Protein AF-A0A4Y8PTV4-F1 (afdb_monomer_lite)

pLDDT: mean 84.4, std 15.8, range [40.34, 98.81]

Organism: NCBI:txid1967502

Structure (mmCIF, N/CA/C/O backbone):
data_AF-A0A4Y8PTV4-F1
#
_entry.id   AF-A0A4Y8PTV4-F1
#
loop_
_atom_site.group_PDB
_atom_site.id
_atom_site.type_symbol
_atom_site.label_atom_id
_atom_site.label_alt_id
_atom_site.label_comp_id
_atom_site.label_asym_id
_atom_site.label_entity_id
_atom_site.label_seq_id
_atom_site.pdbx_PDB_ins_code
_atom_site.Cartn_x
_atom_site.Cartn_y
_atom_site.Cartn_z
_atom_site.occupancy
_atom_site.B_iso_or_equiv
_atom_site.auth_seq_id
_atom_site.auth_comp_id
_atom_site.auth_asym_id
_atom_site.auth_atom_id
_atom_site.pdbx_PDB_model_num
ATOM 1 N N . MET A 1 1 ? 53.027 -24.733 -93.801 1.00 40.34 1 MET A N 1
ATOM 2 C CA . MET A 1 1 ? 51.677 -24.441 -93.278 1.00 40.34 1 MET A CA 1
ATOM 3 C C . MET A 1 1 ? 51.090 -25.765 -92.818 1.00 40.34 1 MET A C 1
ATOM 5 O O . MET A 1 1 ? 50.707 -26.549 -93.671 1.00 40.34 1 MET A O 1
ATOM 9 N N . ALA A 1 2 ? 51.158 -26.084 -91.523 1.00 41.38 2 ALA A N 1
ATOM 10 C CA . ALA A 1 2 ? 50.552 -27.300 -90.976 1.00 41.38 2 ALA A CA 1
ATOM 11 C C . ALA A 1 2 ? 49.255 -26.897 -90.267 1.00 41.38 2 ALA A C 1
ATOM 13 O O . ALA A 1 2 ? 49.300 -26.206 -89.251 1.00 41.38 2 ALA A O 1
ATOM 14 N N . GLU A 1 3 ? 48.115 -27.260 -90.852 1.00 49.84 3 GLU A N 1
ATOM 15 C CA . GLU A 1 3 ? 46.796 -27.064 -90.253 1.00 49.84 3 GLU A CA 1
ATOM 16 C C . GLU A 1 3 ? 46.588 -28.097 -89.139 1.00 49.84 3 GLU A C 1
ATOM 18 O O . GLU A 1 3 ? 46.680 -29.305 -89.359 1.00 49.84 3 GLU A O 1
ATOM 23 N N . PHE A 1 4 ? 46.339 -27.617 -87.922 1.00 47.56 4 PHE A N 1
ATOM 24 C CA . PHE A 1 4 ? 46.073 -28.450 -86.751 1.00 47.56 4 PHE A CA 1
ATOM 25 C C . PHE A 1 4 ? 44.611 -28.933 -86.803 1.00 47.56 4 PHE A C 1
ATOM 27 O O . PHE A 1 4 ? 43.701 -28.260 -86.322 1.00 47.56 4 PHE A O 1
ATOM 34 N N . PHE A 1 5 ? 44.364 -30.090 -87.423 1.00 52.59 5 PHE A N 1
ATOM 35 C CA . PHE A 1 5 ? 43.056 -30.749 -87.383 1.00 52.59 5 PHE A CA 1
ATOM 36 C C . PHE A 1 5 ? 42.895 -31.506 -86.058 1.00 52.59 5 PHE A C 1
ATOM 38 O O . PHE A 1 5 ? 43.425 -32.602 -85.890 1.00 52.59 5 PHE A O 1
ATOM 45 N N . VAL A 1 6 ? 42.141 -30.935 -85.116 1.00 58.09 6 VAL A N 1
ATOM 46 C CA . VAL A 1 6 ? 41.670 -31.676 -83.935 1.00 58.09 6 VAL A CA 1
ATOM 47 C C . VAL A 1 6 ? 40.603 -32.668 -84.404 1.00 58.09 6 VAL A C 1
ATOM 49 O O . VAL A 1 6 ? 39.570 -32.274 -84.950 1.00 58.09 6 VAL A O 1
ATOM 52 N N . GLY A 1 7 ? 40.860 -33.966 -84.238 1.00 54.19 7 GLY A N 1
ATOM 53 C CA . GLY A 1 7 ? 39.963 -35.025 -84.700 1.00 54.19 7 GLY A CA 1
ATOM 54 C C . GLY A 1 7 ? 38.586 -34.946 -84.032 1.00 54.19 7 GLY A C 1
ATOM 55 O O . GLY A 1 7 ? 38.466 -34.665 -82.841 1.00 54.19 7 GLY A O 1
ATOM 56 N N . ALA A 1 8 ? 37.519 -35.243 -84.780 1.00 62.59 8 ALA A N 1
ATOM 57 C CA . ALA A 1 8 ? 36.131 -35.138 -84.305 1.00 62.59 8 ALA A CA 1
ATOM 58 C C . ALA A 1 8 ? 35.832 -35.934 -83.012 1.00 62.59 8 ALA A C 1
ATOM 60 O O . ALA A 1 8 ? 34.895 -35.604 -82.283 1.00 62.59 8 ALA A O 1
ATOM 61 N N . ALA A 1 9 ? 36.618 -36.974 -82.712 1.00 62.97 9 ALA A N 1
ATOM 62 C CA . ALA A 1 9 ? 36.532 -37.734 -81.464 1.00 62.97 9 ALA A CA 1
ATOM 63 C C . ALA A 1 9 ? 37.027 -36.935 -80.241 1.00 62.97 9 ALA A C 1
ATOM 65 O O . ALA A 1 9 ? 36.429 -37.017 -79.170 1.00 62.97 9 ALA A O 1
ATOM 66 N N . GLU A 1 10 ? 38.064 -36.119 -80.415 1.00 63.56 10 GLU A N 1
ATOM 67 C CA . GLU A 1 10 ? 38.666 -35.296 -79.363 1.00 63.56 10 GLU A CA 1
ATOM 68 C C . GLU A 1 10 ? 37.793 -34.070 -79.052 1.00 63.56 10 GLU A C 1
ATOM 70 O O . GLU A 1 10 ? 37.552 -33.747 -77.893 1.00 63.56 10 GLU A O 1
ATOM 75 N N . VAL A 1 11 ? 37.162 -33.474 -80.071 1.00 67.50 11 VAL A N 1
ATOM 76 C CA . VAL A 1 11 ? 36.147 -32.420 -79.871 1.00 67.50 11 VAL A CA 1
ATOM 77 C C . VAL A 1 11 ? 34.923 -32.950 -79.106 1.00 67.50 11 VAL A C 1
ATOM 79 O O . VAL A 1 11 ? 34.392 -32.268 -78.227 1.00 67.50 11 VAL A O 1
ATOM 82 N N . LYS A 1 12 ? 34.480 -34.185 -79.389 1.00 72.69 12 LYS A N 1
ATOM 83 C CA . LYS A 1 12 ? 33.367 -34.825 -78.665 1.00 72.69 12 LYS A CA 1
ATOM 84 C C . LYS A 1 12 ? 33.711 -35.125 -77.205 1.00 72.69 12 LYS A C 1
ATOM 86 O O . LYS A 1 12 ? 32.849 -34.927 -76.348 1.00 72.69 12 LYS A O 1
ATOM 91 N N . SER A 1 13 ? 34.935 -35.568 -76.907 1.00 69.19 13 SER A N 1
ATOM 92 C CA . SER A 1 13 ? 35.350 -35.830 -75.521 1.00 69.19 13 SER A CA 1
ATOM 93 C C . SER A 1 13 ? 35.441 -34.533 -74.706 1.00 69.19 13 SER A C 1
ATOM 95 O O . SER A 1 13 ? 34.943 -34.483 -73.581 1.00 69.19 13 SER A O 1
ATOM 97 N N . LEU A 1 14 ? 35.952 -33.451 -75.305 1.00 69.88 14 LEU A N 1
ATOM 98 C CA . LEU A 1 14 ? 35.989 -32.114 -74.703 1.00 69.88 14 LEU A CA 1
ATOM 99 C C . LEU A 1 14 ? 34.587 -31.546 -74.436 1.00 69.88 14 LEU A C 1
ATOM 101 O O . LEU A 1 14 ? 34.336 -30.997 -73.362 1.00 69.88 14 LEU A O 1
ATOM 105 N N . LEU A 1 15 ? 33.647 -31.711 -75.372 1.00 73.62 15 LEU A N 1
ATOM 106 C CA . LEU A 1 15 ? 32.248 -31.310 -75.179 1.00 73.62 15 LEU A CA 1
ATOM 107 C C . LEU A 1 15 ? 31.566 -32.107 -74.058 1.00 73.62 15 LEU A C 1
ATOM 109 O O . LEU A 1 15 ? 30.838 -31.524 -73.252 1.00 73.62 15 LEU A O 1
ATOM 113 N N . ALA A 1 16 ? 31.826 -33.413 -73.971 1.00 77.88 16 ALA A N 1
ATOM 114 C CA . ALA A 1 16 ? 31.298 -34.258 -72.903 1.00 77.88 16 ALA A CA 1
ATOM 115 C C . ALA A 1 16 ? 31.859 -33.857 -71.528 1.00 77.88 16 ALA A C 1
ATOM 117 O O . ALA A 1 16 ? 31.092 -33.697 -70.577 1.00 77.88 16 ALA A O 1
ATOM 118 N N . ALA A 1 17 ? 33.168 -33.604 -71.433 1.00 72.75 17 ALA A N 1
ATOM 119 C CA . ALA A 1 17 ? 33.810 -33.138 -70.205 1.00 72.75 17 ALA A CA 1
ATOM 120 C C . ALA A 1 17 ? 33.278 -31.764 -69.760 1.00 72.75 17 ALA A C 1
ATOM 122 O O . ALA A 1 17 ? 32.983 -31.560 -68.582 1.00 72.75 17 ALA A O 1
ATOM 123 N N . ARG A 1 18 ? 33.070 -30.835 -70.705 1.00 73.00 18 ARG A N 1
ATOM 124 C CA . ARG A 1 18 ? 32.476 -29.520 -70.421 1.00 73.00 18 ARG A CA 1
ATOM 125 C C . ARG A 1 18 ? 31.034 -29.636 -69.923 1.00 73.00 18 ARG A C 1
ATOM 127 O O . ARG A 1 18 ? 30.663 -28.929 -68.988 1.00 73.00 18 ARG A O 1
ATOM 134 N N . LYS A 1 19 ? 30.232 -30.531 -70.509 1.00 78.44 19 LYS A N 1
ATOM 135 C CA . LYS A 1 19 ? 28.855 -30.784 -70.062 1.00 78.44 19 LYS A CA 1
ATOM 136 C C . LYS A 1 19 ? 28.823 -31.363 -68.644 1.00 78.44 19 LYS A C 1
ATOM 138 O O . LYS A 1 19 ? 28.087 -30.848 -67.807 1.00 78.44 19 LYS A O 1
ATOM 143 N N . ALA A 1 20 ? 29.679 -32.341 -68.349 1.00 75.62 20 ALA A N 1
ATOM 144 C CA . ALA A 1 20 ? 29.790 -32.933 -67.015 1.00 75.62 20 ALA A CA 1
ATOM 145 C C . ALA A 1 20 ? 30.236 -31.909 -65.953 1.00 75.62 20 ALA A C 1
ATOM 147 O O . ALA A 1 20 ? 29.685 -31.872 -64.854 1.00 75.62 20 ALA A O 1
ATOM 148 N N . ALA A 1 21 ? 31.183 -31.025 -66.285 1.00 66.44 21 ALA A N 1
ATOM 149 C CA . ALA A 1 21 ? 31.604 -29.947 -65.390 1.00 66.44 21 ALA A CA 1
ATOM 150 C C . ALA A 1 21 ? 30.471 -28.939 -65.116 1.00 66.44 21 ALA A C 1
ATOM 152 O O . ALA A 1 21 ? 30.311 -28.482 -63.984 1.00 66.44 21 ALA A O 1
ATOM 153 N N . MET A 1 22 ? 29.654 -28.625 -66.128 1.00 72.56 22 MET A N 1
ATOM 154 C CA . MET A 1 22 ? 28.505 -27.724 -65.989 1.00 72.56 22 MET A CA 1
ATOM 155 C C . MET A 1 22 ? 27.392 -28.340 -65.129 1.00 72.56 22 MET A C 1
ATOM 157 O O . MET A 1 22 ? 26.831 -27.662 -64.270 1.00 72.56 22 MET A O 1
ATOM 161 N N . GLU A 1 23 ? 27.112 -29.634 -65.303 1.00 76.88 23 GLU A N 1
ATOM 162 C CA . GLU A 1 23 ? 26.166 -30.379 -64.462 1.00 76.88 23 GLU A CA 1
ATOM 163 C C . GLU A 1 23 ? 26.656 -30.473 -63.008 1.00 76.88 23 GLU A C 1
ATOM 165 O O . GLU A 1 23 ? 25.882 -30.230 -62.081 1.00 76.88 23 GLU A O 1
ATOM 170 N N . ALA A 1 24 ? 27.951 -30.725 -62.787 1.00 67.62 24 ALA A N 1
ATOM 171 C CA . ALA A 1 24 ? 28.543 -30.740 -61.450 1.00 67.62 24 ALA A CA 1
ATOM 172 C C . ALA A 1 24 ? 28.495 -29.361 -60.766 1.00 67.62 24 ALA A C 1
ATOM 174 O O . ALA A 1 24 ? 28.231 -29.281 -59.564 1.00 67.62 24 ALA A O 1
ATOM 175 N N . ALA A 1 25 ? 28.709 -28.276 -61.517 1.00 63.41 25 ALA A N 1
ATOM 176 C CA . ALA A 1 25 ? 28.578 -26.911 -61.009 1.00 63.41 25 ALA A CA 1
ATOM 177 C C . ALA A 1 25 ? 27.128 -26.594 -60.610 1.00 63.41 25 ALA A C 1
ATOM 179 O O . ALA A 1 25 ? 26.894 -26.122 -59.499 1.00 63.41 25 ALA A O 1
ATOM 180 N N . MET A 1 26 ? 26.147 -26.941 -61.453 1.00 69.75 26 MET A N 1
ATOM 181 C CA . MET A 1 26 ? 24.726 -26.771 -61.124 1.00 69.75 26 MET A CA 1
ATOM 182 C C . MET A 1 26 ? 24.304 -27.598 -59.905 1.00 69.75 26 MET A C 1
ATOM 184 O O . MET A 1 26 ? 23.548 -27.111 -59.063 1.00 69.75 26 MET A O 1
ATOM 188 N N . LEU A 1 27 ? 24.812 -28.828 -59.767 1.00 67.62 27 LEU A N 1
ATOM 189 C CA . LEU A 1 27 ? 24.521 -29.673 -58.610 1.00 67.62 27 LEU A CA 1
ATOM 190 C C . LEU A 1 27 ? 25.083 -29.063 -57.317 1.00 67.62 27 LEU A C 1
ATOM 192 O O . LEU A 1 27 ? 24.378 -29.021 -56.311 1.00 67.62 27 LEU A O 1
ATOM 196 N N . ARG A 1 28 ? 26.317 -28.535 -57.353 1.00 56.88 28 ARG A N 1
ATOM 197 C CA . ARG A 1 28 ? 26.937 -27.835 -56.214 1.00 56.88 28 ARG A CA 1
ATOM 198 C C . ARG A 1 28 ? 26.158 -26.578 -55.827 1.00 56.88 28 ARG A C 1
ATOM 200 O O . ARG A 1 28 ? 25.876 -26.402 -54.645 1.00 56.88 28 ARG A O 1
ATOM 207 N N . SER A 1 29 ? 25.740 -25.763 -56.796 1.00 67.31 29 SER A N 1
ATOM 208 C CA . SER A 1 29 ? 24.894 -24.590 -56.539 1.00 67.31 29 SER A CA 1
ATOM 209 C C . SER A 1 29 ? 23.549 -24.972 -55.915 1.00 67.31 29 SER A C 1
ATOM 211 O O . SER A 1 29 ? 23.109 -24.327 -54.967 1.00 67.31 29 SER A O 1
ATOM 213 N N . ARG A 1 30 ? 22.918 -26.060 -56.380 1.00 67.44 30 ARG A N 1
ATOM 214 C CA . ARG A 1 30 ? 21.647 -26.543 -55.821 1.00 67.44 30 ARG A CA 1
ATOM 215 C C . ARG A 1 30 ? 21.793 -27.057 -54.388 1.00 67.44 30 ARG A C 1
ATOM 217 O O . ARG A 1 30 ? 20.904 -26.831 -53.575 1.00 67.44 30 ARG A O 1
ATOM 224 N N . VAL A 1 31 ? 22.896 -27.736 -54.070 1.00 61.75 31 VAL A N 1
ATOM 225 C CA . VAL A 1 31 ? 23.175 -28.218 -52.707 1.00 61.75 31 VAL A CA 1
ATOM 226 C C . VAL A 1 31 ? 23.383 -27.048 -51.743 1.00 61.75 31 VAL A C 1
ATOM 228 O O . VAL A 1 31 ? 22.800 -27.062 -50.665 1.00 61.75 31 VAL A O 1
ATOM 231 N N . ILE A 1 32 ? 24.142 -26.021 -52.140 1.00 59.31 32 ILE A N 1
ATOM 232 C CA . ILE A 1 32 ? 24.381 -24.830 -51.307 1.00 59.31 32 ILE A CA 1
ATOM 233 C C . ILE A 1 32 ? 23.074 -24.070 -51.046 1.00 59.31 32 ILE A C 1
ATOM 235 O O . ILE A 1 32 ? 22.748 -23.818 -49.889 1.00 59.31 32 ILE A O 1
ATOM 239 N N . ALA A 1 33 ? 22.269 -23.815 -52.083 1.00 57.25 33 ALA A N 1
ATOM 240 C CA . ALA A 1 33 ? 20.974 -23.147 -51.925 1.00 57.25 33 ALA A CA 1
ATOM 241 C C . ALA A 1 33 ? 20.029 -23.913 -50.978 1.00 57.25 33 ALA A C 1
ATOM 243 O O . ALA A 1 33 ? 19.319 -23.314 -50.174 1.00 57.25 33 ALA A O 1
ATOM 244 N N . ASN A 1 34 ? 20.043 -25.249 -51.027 1.00 63.75 34 ASN A N 1
ATOM 245 C CA . ASN A 1 34 ? 19.211 -26.077 -50.152 1.00 63.75 34 ASN A CA 1
ATOM 246 C C . ASN A 1 34 ? 19.699 -26.068 -48.688 1.00 63.75 34 ASN A C 1
ATOM 248 O O . ASN A 1 34 ? 18.898 -26.192 -47.764 1.00 63.75 34 ASN A O 1
ATOM 252 N N . ILE A 1 35 ? 21.007 -25.907 -48.459 1.00 54.84 35 ILE A N 1
ATOM 253 C CA . ILE A 1 35 ? 21.582 -25.743 -47.114 1.00 54.84 35 ILE A CA 1
ATOM 254 C C . ILE A 1 35 ? 21.184 -24.383 -46.525 1.00 54.84 35 ILE A C 1
ATOM 256 O O . ILE A 1 35 ? 20.757 -24.332 -45.373 1.00 54.84 35 ILE A O 1
ATOM 260 N N . GLU A 1 36 ? 21.258 -23.305 -47.309 1.00 58.12 36 GLU A N 1
ATOM 261 C CA . GLU A 1 36 ? 20.882 -21.951 -46.872 1.00 58.12 36 GLU A CA 1
ATOM 262 C C . GLU A 1 36 ? 19.388 -21.836 -46.540 1.00 58.12 36 GLU A C 1
ATOM 264 O O . GLU A 1 36 ? 19.029 -21.280 -45.500 1.00 58.12 36 GLU A O 1
ATOM 269 N N . GLN A 1 37 ? 18.517 -22.423 -47.371 1.00 56.38 37 GLN A N 1
ATOM 270 C CA . GLN A 1 37 ? 17.072 -22.494 -47.114 1.00 56.38 37 GLN A CA 1
ATOM 271 C C . GLN A 1 37 ? 16.761 -23.299 -45.842 1.00 56.38 37 GLN A C 1
ATOM 273 O O . GLN A 1 37 ? 15.973 -22.876 -45.001 1.00 56.38 37 GLN A O 1
ATOM 278 N N . ASN A 1 38 ? 17.428 -24.440 -45.640 1.00 56.94 38 ASN A N 1
ATOM 279 C CA . ASN A 1 38 ? 17.240 -25.239 -44.426 1.00 56.94 38 ASN A CA 1
ATOM 280 C C . ASN A 1 38 ? 17.759 -24.544 -43.158 1.00 56.94 38 ASN A C 1
ATOM 282 O O . ASN A 1 38 ? 17.213 -24.766 -42.078 1.00 56.94 38 ASN A O 1
ATOM 286 N N . TRP A 1 39 ? 18.805 -23.722 -43.262 1.00 47.16 39 TRP A N 1
ATOM 287 C CA . TRP A 1 39 ? 19.314 -22.929 -42.143 1.00 47.16 39 TRP A CA 1
ATOM 288 C C . TRP A 1 39 ? 18.337 -21.809 -41.752 1.00 47.16 39 TRP A C 1
ATOM 290 O O . TRP A 1 39 ? 17.975 -21.709 -40.580 1.00 47.16 39 TRP A O 1
ATOM 300 N N . THR A 1 40 ? 17.802 -21.068 -42.728 1.00 59.25 40 THR A N 1
ATOM 301 C CA . THR A 1 40 ? 16.793 -20.013 -42.490 1.00 59.25 40 THR A CA 1
ATOM 302 C C . THR A 1 40 ? 15.485 -20.561 -41.912 1.00 59.25 40 THR A C 1
ATOM 304 O O . THR A 1 40 ? 14.929 -19.970 -40.987 1.00 59.25 40 THR A O 1
ATOM 307 N N . ILE A 1 41 ? 15.016 -21.727 -42.372 1.00 61.50 41 ILE A N 1
ATOM 308 C CA . ILE A 1 41 ? 13.819 -22.385 -41.812 1.00 61.50 41 ILE A CA 1
ATOM 309 C C . ILE A 1 41 ? 14.024 -22.772 -40.337 1.00 61.50 41 ILE A C 1
ATOM 311 O O . ILE A 1 41 ? 13.105 -22.633 -39.525 1.00 61.50 41 ILE A O 1
ATOM 315 N N . ARG A 1 42 ? 15.225 -23.237 -39.961 1.00 62.72 42 ARG A N 1
ATOM 316 C CA . ARG A 1 42 ? 15.546 -23.593 -38.567 1.00 62.72 42 ARG A CA 1
ATOM 317 C C . ARG A 1 42 ? 15.571 -22.374 -37.649 1.00 62.72 42 ARG A C 1
ATOM 319 O O . ARG A 1 42 ? 15.094 -22.469 -36.523 1.00 62.72 42 ARG A O 1
ATOM 326 N N . GLU A 1 43 ? 16.099 -21.245 -38.114 1.00 65.94 43 GLU A N 1
ATOM 327 C CA . GLU A 1 43 ? 16.093 -19.999 -37.339 1.00 65.94 43 GLU A CA 1
ATOM 328 C C . GLU A 1 43 ? 14.680 -19.433 -37.171 1.00 65.94 43 GLU A C 1
ATOM 330 O O . GLU A 1 43 ? 14.308 -19.081 -36.053 1.00 65.94 43 GLU A O 1
ATOM 335 N N . ALA A 1 44 ? 13.867 -19.437 -38.233 1.00 62.00 44 ALA A N 1
ATOM 336 C CA . ALA A 1 44 ? 12.466 -19.019 -38.167 1.00 62.00 44 ALA A CA 1
ATOM 337 C C . ALA A 1 44 ? 11.654 -19.883 -37.187 1.00 62.00 44 ALA A C 1
ATOM 339 O O . ALA A 1 44 ? 10.965 -19.349 -36.324 1.00 62.00 44 ALA A O 1
ATOM 340 N N . SER A 1 45 ? 11.829 -21.210 -37.230 1.00 66.06 45 SER A N 1
ATOM 341 C CA . SER A 1 45 ? 11.156 -22.133 -36.300 1.00 66.06 45 SER A CA 1
ATOM 342 C C . SER A 1 45 ? 11.520 -21.853 -34.835 1.00 66.06 45 SER A C 1
ATOM 344 O O . SER A 1 45 ? 10.678 -21.963 -33.948 1.00 66.06 45 SER A O 1
ATOM 346 N N . ARG A 1 46 ? 12.773 -21.458 -34.572 1.00 70.75 46 ARG A N 1
ATOM 347 C CA . ARG A 1 46 ? 13.248 -21.117 -33.222 1.00 70.75 46 ARG A CA 1
ATOM 348 C C . ARG A 1 46 ? 12.666 -19.792 -32.718 1.00 70.75 46 ARG A C 1
ATOM 350 O O . ARG A 1 46 ? 12.460 -19.633 -31.518 1.00 70.75 46 ARG A O 1
ATOM 357 N N . ILE A 1 47 ? 12.407 -18.849 -33.626 1.00 65.25 47 ILE A N 1
ATOM 358 C CA . ILE A 1 47 ? 11.720 -17.587 -33.321 1.00 65.25 47 ILE A CA 1
ATOM 359 C C . ILE A 1 47 ? 10.236 -17.850 -33.038 1.00 65.25 47 ILE A C 1
ATOM 361 O O . ILE A 1 47 ? 9.717 -17.334 -32.052 1.00 65.25 47 ILE A O 1
ATOM 365 N N . ASP A 1 48 ? 9.575 -18.693 -33.833 1.00 72.62 48 ASP A N 1
ATOM 366 C CA . ASP A 1 48 ? 8.171 -19.060 -33.612 1.00 72.62 48 ASP A CA 1
ATOM 367 C C . ASP A 1 48 ? 7.966 -19.751 -32.256 1.00 72.62 48 ASP A C 1
ATOM 369 O O . ASP A 1 48 ? 7.027 -19.425 -31.528 1.00 72.62 48 ASP A O 1
ATOM 373 N N . GLU A 1 49 ? 8.874 -20.653 -31.869 1.00 75.94 49 GLU A N 1
ATOM 374 C CA . GLU A 1 49 ? 8.862 -21.297 -30.550 1.00 75.94 49 GLU A CA 1
ATOM 375 C C . GLU A 1 49 ? 9.025 -20.278 -29.408 1.00 75.94 49 GLU A C 1
ATOM 377 O O . GLU A 1 49 ? 8.305 -20.334 -28.408 1.00 75.94 49 GLU A O 1
ATOM 382 N N . TYR A 1 50 ? 9.932 -19.311 -29.565 1.00 72.25 50 TYR A N 1
ATOM 383 C CA . TYR A 1 50 ? 10.136 -18.243 -28.588 1.00 72.25 50 TYR A CA 1
ATOM 384 C C . TYR A 1 50 ? 8.884 -17.362 -28.433 1.00 72.25 50 TYR A C 1
ATOM 386 O O . TYR A 1 50 ? 8.420 -17.141 -27.314 1.00 72.25 50 TYR A O 1
ATOM 394 N N . LEU A 1 51 ? 8.283 -16.928 -29.545 1.00 71.69 51 LEU A N 1
ATOM 395 C CA . LEU A 1 51 ? 7.066 -16.109 -29.543 1.00 71.69 51 LEU A CA 1
ATOM 396 C C . LEU A 1 51 ? 5.852 -16.862 -28.979 1.00 71.69 51 LEU A C 1
ATOM 398 O O . LEU A 1 51 ? 5.003 -16.263 -28.315 1.00 71.69 51 LEU A O 1
ATOM 402 N N . LEU A 1 52 ? 5.758 -18.173 -29.221 1.00 77.88 52 LEU A N 1
ATOM 403 C CA . LEU A 1 52 ? 4.717 -19.019 -28.639 1.00 77.88 52 LEU A CA 1
ATOM 404 C C . LEU A 1 52 ? 4.873 -19.124 -27.115 1.00 77.88 52 LEU A C 1
ATOM 406 O O . LEU A 1 52 ? 3.884 -19.011 -26.390 1.00 77.88 52 LEU A O 1
ATOM 410 N N . ASN A 1 53 ? 6.106 -19.285 -26.629 1.00 77.12 53 ASN A N 1
ATOM 411 C CA . ASN A 1 53 ? 6.402 -19.320 -25.198 1.00 77.12 53 ASN A CA 1
ATOM 412 C C . ASN A 1 53 ? 6.130 -17.972 -24.518 1.00 77.12 53 ASN A C 1
ATOM 414 O O . ASN A 1 53 ? 5.521 -17.953 -23.449 1.00 77.12 53 ASN A O 1
ATOM 418 N N . GLU A 1 54 ? 6.506 -16.850 -25.137 1.00 79.25 54 GLU A N 1
ATOM 419 C CA . GLU A 1 54 ? 6.160 -15.518 -24.626 1.00 79.25 54 GLU A CA 1
ATOM 420 C C . GLU A 1 54 ? 4.644 -15.312 -24.572 1.00 79.25 54 GLU A C 1
ATOM 422 O O . GLU A 1 54 ? 4.125 -14.861 -23.554 1.00 79.25 54 GLU A O 1
ATOM 427 N N . ARG A 1 55 ? 3.903 -15.696 -25.620 1.00 80.31 55 ARG A N 1
ATOM 428 C CA . ARG A 1 55 ? 2.436 -15.599 -25.626 1.00 80.31 55 ARG A CA 1
ATOM 429 C C . ARG A 1 55 ? 1.814 -16.408 -24.493 1.00 80.31 55 ARG A C 1
ATOM 431 O O . ARG 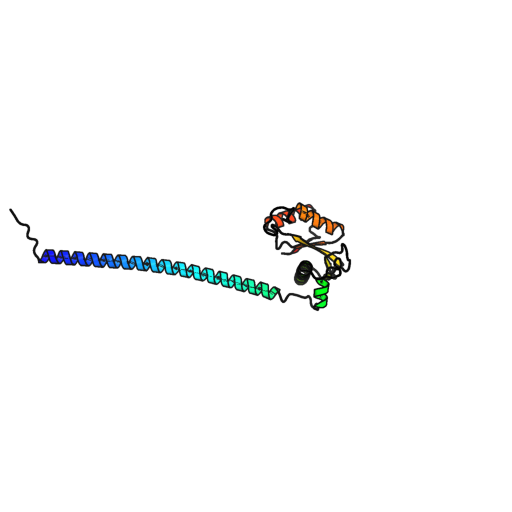A 1 55 ? 0.971 -15.878 -23.776 1.00 80.31 55 ARG A O 1
ATOM 438 N N . LYS A 1 56 ? 2.260 -17.651 -24.304 1.00 82.69 56 LYS A N 1
ATOM 439 C CA . LYS A 1 56 ? 1.774 -18.521 -23.229 1.00 82.69 56 LYS A CA 1
ATOM 440 C C . LYS A 1 56 ? 2.085 -17.943 -21.849 1.00 82.69 56 LYS A C 1
ATOM 442 O O . LYS A 1 56 ? 1.212 -17.919 -20.992 1.00 82.69 56 LYS A O 1
ATOM 447 N N . LEU A 1 57 ? 3.290 -17.406 -21.653 1.00 78.94 57 LEU A N 1
ATOM 448 C CA . LEU A 1 57 ? 3.656 -16.711 -20.419 1.00 78.94 57 LEU A CA 1
ATOM 449 C C . LEU A 1 57 ? 2.737 -15.508 -20.160 1.00 78.94 57 LEU A C 1
ATOM 451 O O . LEU A 1 57 ? 2.306 -15.294 -19.030 1.00 78.94 57 LEU A O 1
ATOM 455 N N . MET A 1 58 ? 2.416 -14.733 -21.197 1.00 72.12 58 MET A N 1
ATOM 456 C CA . MET A 1 58 ? 1.524 -13.577 -21.083 1.00 72.12 58 MET A CA 1
ATOM 457 C C . MET A 1 58 ? 0.073 -13.986 -20.800 1.00 72.12 58 MET A C 1
ATOM 459 O O . MET A 1 58 ? -0.594 -13.319 -20.011 1.00 72.12 58 MET A O 1
ATOM 463 N N . GLU A 1 59 ? -0.403 -15.085 -21.385 1.00 77.62 59 GLU A N 1
ATOM 464 C CA . GLU A 1 59 ? -1.714 -15.677 -21.092 1.00 77.62 59 GLU A CA 1
ATOM 465 C C . GLU A 1 59 ? -1.786 -16.207 -19.655 1.00 77.62 59 GLU A C 1
ATOM 467 O O . GLU A 1 59 ? -2.735 -15.887 -18.941 1.00 77.62 59 GLU A O 1
ATOM 472 N N . ASP A 1 60 ? -0.763 -16.925 -19.188 1.00 76.38 60 ASP A N 1
ATOM 473 C CA . ASP A 1 60 ? -0.678 -17.428 -17.813 1.00 76.38 60 ASP A CA 1
ATOM 474 C C . ASP A 1 60 ? -0.605 -16.272 -16.798 1.00 76.38 60 ASP A C 1
ATOM 476 O O . ASP A 1 60 ? -1.274 -16.296 -15.761 1.00 76.38 60 ASP A O 1
ATOM 480 N N . LEU A 1 61 ? 0.151 -15.209 -17.106 1.00 69.06 61 LEU A N 1
ATOM 481 C CA . LEU A 1 61 ? 0.192 -13.982 -16.304 1.00 69.06 61 LEU A CA 1
ATOM 482 C C . LEU A 1 61 ? -1.164 -13.266 -16.283 1.00 69.06 61 LEU A C 1
ATOM 484 O O . LEU A 1 61 ? -1.583 -12.783 -15.231 1.00 69.06 61 LEU A O 1
ATOM 488 N N . ALA A 1 62 ? -1.861 -13.199 -17.418 1.00 65.25 62 ALA A N 1
ATOM 489 C CA . ALA A 1 62 ? -3.194 -12.610 -17.504 1.00 65.25 62 ALA A CA 1
ATOM 490 C C . ALA A 1 62 ? -4.231 -13.438 -16.729 1.00 65.25 62 ALA A C 1
ATOM 492 O O . ALA A 1 62 ? -5.042 -12.869 -16.002 1.00 65.25 62 ALA A O 1
ATOM 493 N N . ALA A 1 63 ? -4.170 -14.768 -16.815 1.00 64.38 63 ALA A N 1
ATOM 494 C CA . ALA A 1 63 ? -5.032 -15.678 -16.069 1.00 64.38 63 ALA A CA 1
ATOM 495 C C . ALA A 1 63 ? -4.777 -15.591 -14.558 1.00 64.38 63 ALA A C 1
ATOM 497 O O . ALA A 1 63 ? -5.726 -15.555 -13.776 1.00 64.38 63 ALA A O 1
ATOM 498 N N . LYS A 1 64 ? -3.511 -15.477 -14.137 1.00 64.44 64 LYS A N 1
ATOM 499 C CA . LYS A 1 64 ? -3.145 -15.251 -12.733 1.00 64.44 64 LYS A CA 1
ATOM 500 C C . LYS A 1 64 ? -3.703 -13.922 -12.213 1.00 64.44 64 LYS A C 1
ATOM 502 O O . LYS A 1 64 ? -4.341 -13.908 -11.165 1.00 64.44 64 LYS A O 1
ATOM 507 N N . ARG A 1 65 ? -3.560 -12.842 -12.986 1.00 54.00 65 ARG A N 1
ATOM 508 C CA . ARG A 1 65 ? -4.154 -11.528 -12.676 1.00 54.00 65 ARG A CA 1
ATOM 509 C C . ARG A 1 65 ? -5.685 -11.566 -12.635 1.00 54.00 65 ARG A C 1
ATOM 511 O O . ARG A 1 65 ? -6.295 -10.906 -11.805 1.00 54.00 65 ARG A O 1
ATOM 518 N N . ALA A 1 66 ? -6.322 -12.351 -13.502 1.00 46.97 66 ALA A N 1
ATOM 519 C CA . ALA A 1 66 ? -7.775 -12.521 -13.499 1.00 46.97 66 ALA A CA 1
ATOM 520 C C . ALA A 1 66 ? -8.266 -13.335 -12.286 1.00 46.97 66 ALA A C 1
ATOM 522 O O . ALA A 1 66 ? -9.299 -13.008 -11.707 1.00 46.97 66 ALA A O 1
ATOM 523 N N . ALA A 1 67 ? -7.511 -14.354 -11.861 1.00 50.44 67 ALA A N 1
ATOM 524 C CA . ALA A 1 67 ? -7.797 -15.136 -10.657 1.00 50.44 67 ALA A CA 1
ATOM 525 C C . ALA A 1 67 ? -7.594 -14.329 -9.359 1.00 50.44 67 ALA A C 1
ATOM 527 O O . ALA A 1 67 ? -8.280 -14.568 -8.366 1.00 50.44 67 ALA A O 1
ATOM 528 N N . GLU A 1 68 ? -6.707 -13.331 -9.363 1.00 52.41 68 GLU A N 1
ATOM 529 C CA . GLU A 1 68 ? -6.586 -12.349 -8.274 1.00 52.41 68 GLU A CA 1
ATOM 530 C C . GLU A 1 68 ? -7.861 -11.488 -8.118 1.00 52.41 68 GLU A C 1
ATOM 532 O O . GLU A 1 68 ? -8.149 -11.016 -7.018 1.00 52.41 68 GLU A O 1
ATOM 537 N N . GLY A 1 69 ? -8.684 -11.367 -9.170 1.00 45.28 69 GLY A N 1
ATOM 538 C CA . GLY A 1 69 ? -9.944 -10.612 -9.188 1.00 45.28 69 GLY A CA 1
ATOM 539 C C . GLY A 1 69 ? -11.144 -11.281 -8.501 1.00 45.28 69 GLY A C 1
ATOM 540 O O . GLY A 1 69 ? -12.132 -10.605 -8.223 1.00 45.28 69 GLY A O 1
ATOM 541 N N . THR A 1 70 ? -11.080 -12.571 -8.148 1.00 49.22 70 THR A N 1
ATOM 542 C CA . THR A 1 70 ? -12.080 -13.227 -7.271 1.00 49.22 70 THR A CA 1
ATOM 543 C C . THR A 1 70 ? -11.646 -13.152 -5.801 1.00 49.22 70 THR A C 1
ATOM 545 O O . THR A 1 70 ? -11.694 -14.143 -5.074 1.00 49.22 70 THR A O 1
ATOM 548 N N . GLY A 1 71 ? -11.124 -11.981 -5.423 1.00 70.69 71 GLY A N 1
ATOM 549 C CA . GLY A 1 71 ? -10.184 -11.744 -4.330 1.00 70.69 71 GLY A CA 1
ATOM 550 C C . GLY A 1 71 ? -10.597 -12.243 -2.947 1.00 70.69 71 GLY A C 1
ATOM 551 O O . GLY A 1 71 ? -11.767 -12.428 -2.619 1.00 70.69 71 GLY A O 1
ATOM 552 N N . TYR A 1 72 ? -9.585 -12.440 -2.105 1.00 83.38 72 TYR A N 1
ATOM 553 C CA . TYR A 1 72 ? -9.772 -12.716 -0.686 1.00 83.38 72 TYR A CA 1
ATOM 554 C C . TYR A 1 72 ? -10.650 -11.630 -0.049 1.00 83.38 72 TYR A C 1
ATOM 556 O O . TYR A 1 72 ? -10.299 -10.455 -0.059 1.00 83.38 72 TYR A O 1
ATOM 564 N N . THR A 1 73 ? -11.784 -12.029 0.529 1.00 90.25 73 THR A N 1
ATOM 565 C CA . THR A 1 73 ? -12.700 -11.113 1.231 1.00 90.25 73 THR A CA 1
ATOM 566 C C . THR A 1 73 ? -12.516 -11.150 2.749 1.00 90.25 73 THR A C 1
ATOM 568 O O . THR A 1 73 ? -13.102 -10.347 3.477 1.00 90.25 73 THR A O 1
ATOM 571 N N . GLY A 1 74 ? -11.754 -12.121 3.265 1.00 90.31 74 GLY A N 1
ATOM 572 C CA . GLY A 1 74 ? -11.704 -12.429 4.697 1.00 90.31 74 GLY A CA 1
ATOM 573 C C . GLY A 1 74 ? -13.071 -12.805 5.277 1.00 90.31 74 GLY A C 1
ATOM 574 O O . GLY A 1 74 ? -13.383 -12.465 6.419 1.00 90.31 74 GLY A O 1
ATOM 575 N N . GLY A 1 75 ? -13.928 -13.438 4.467 1.00 92.19 75 GLY A N 1
ATOM 576 C CA . GLY A 1 75 ? -15.281 -13.842 4.863 1.00 92.19 75 GLY A CA 1
ATOM 577 C C . GLY A 1 75 ? -16.282 -12.688 4.973 1.00 92.19 75 GLY A C 1
ATOM 578 O O . GLY A 1 75 ? -17.345 -12.869 5.557 1.00 92.19 75 GLY A O 1
ATOM 579 N N . ARG A 1 76 ? -15.946 -11.505 4.447 1.00 93.62 76 ARG A N 1
ATOM 580 C CA . ARG A 1 76 ? -16.825 -10.329 4.429 1.00 93.62 76 ARG A CA 1
ATOM 581 C C . ARG A 1 76 ? -17.920 -10.446 3.371 1.00 93.62 76 ARG A C 1
ATOM 583 O O . ARG A 1 76 ? -17.703 -10.982 2.284 1.00 93.62 76 ARG A O 1
ATOM 590 N N . THR A 1 77 ? -19.076 -9.880 3.690 1.00 93.81 77 THR A N 1
ATOM 591 C CA . THR A 1 77 ? -20.175 -9.588 2.764 1.00 93.81 77 THR A CA 1
ATOM 592 C C . THR A 1 77 ? -19.823 -8.426 1.832 1.00 93.81 77 THR A C 1
ATOM 594 O O . THR A 1 77 ? -18.914 -7.646 2.115 1.00 93.81 77 THR A O 1
ATOM 597 N N . GLN A 1 78 ? -20.582 -8.246 0.745 1.00 89.94 78 GLN A N 1
ATOM 598 C CA . GLN A 1 78 ? -20.376 -7.108 -0.160 1.00 89.94 78 GLN A CA 1
ATOM 599 C C . GLN A 1 78 ? -20.499 -5.765 0.566 1.00 89.94 78 GLN A C 1
ATOM 601 O O . GLN A 1 78 ? -19.677 -4.885 0.356 1.00 89.94 78 GLN A O 1
ATOM 606 N N . LYS A 1 79 ? -21.464 -5.634 1.482 1.00 91.44 79 LYS A N 1
ATOM 607 C CA . LYS A 1 79 ? -21.612 -4.417 2.281 1.00 91.44 79 LYS A CA 1
ATOM 608 C C . LYS A 1 79 ? -20.360 -4.124 3.114 1.00 91.44 79 LYS A C 1
ATOM 610 O O . LYS A 1 79 ? -19.919 -2.988 3.151 1.00 91.44 79 LYS A O 1
ATOM 615 N N . GLU A 1 80 ? -19.772 -5.129 3.756 1.00 92.81 80 GLU A N 1
ATOM 616 C CA . GLU A 1 80 ? -18.531 -4.936 4.519 1.00 92.81 80 GLU A CA 1
ATOM 617 C C . GLU A 1 80 ? -17.344 -4.581 3.608 1.00 92.81 80 GLU A C 1
ATOM 619 O O . GLU A 1 80 ? -16.468 -3.817 4.006 1.00 92.81 80 GLU A O 1
ATOM 624 N N . LEU A 1 81 ? -17.307 -5.107 2.379 1.00 93.25 81 LEU A N 1
ATOM 625 C CA . LEU A 1 81 ? -16.316 -4.714 1.372 1.00 93.25 81 LEU A CA 1
ATOM 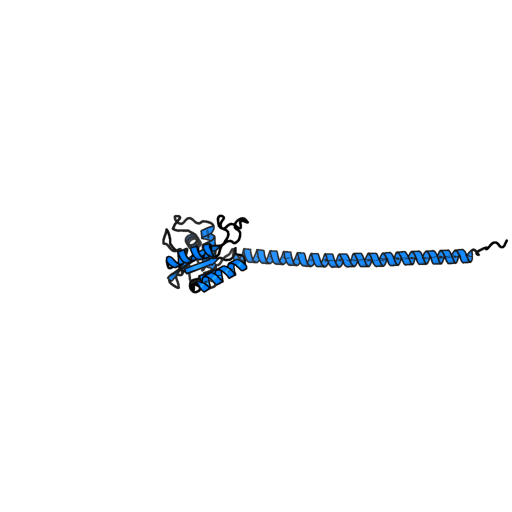626 C C . LEU A 1 81 ? -16.537 -3.281 0.871 1.00 93.25 81 LEU A C 1
ATOM 628 O O . LEU A 1 81 ? -15.574 -2.599 0.534 1.00 93.25 81 LEU A O 1
ATOM 632 N N . ASP A 1 82 ? -17.781 -2.828 0.806 1.00 91.31 82 ASP A N 1
ATOM 633 C CA . ASP A 1 82 ? -18.144 -1.464 0.433 1.00 91.31 82 ASP A CA 1
ATOM 634 C C . ASP A 1 82 ? -17.810 -0.487 1.568 1.00 91.31 82 ASP A C 1
ATOM 636 O O . ASP A 1 82 ? -17.208 0.557 1.324 1.00 91.31 82 ASP A O 1
ATOM 640 N N . ASP A 1 83 ? -18.088 -0.869 2.817 1.00 92.50 83 ASP A N 1
ATOM 641 C CA . ASP A 1 83 ? -17.733 -0.107 4.018 1.00 92.50 83 ASP A CA 1
ATOM 642 C C . ASP A 1 83 ? -16.199 0.020 4.159 1.00 92.50 83 ASP A C 1
ATOM 644 O O . ASP A 1 83 ? -15.695 1.071 4.552 1.00 92.50 83 ASP A O 1
ATOM 648 N N . LEU A 1 84 ? -15.433 -1.009 3.764 1.00 93.75 84 LEU A N 1
ATOM 649 C CA . LEU A 1 84 ? -13.972 -0.921 3.661 1.00 93.75 84 LEU A CA 1
ATOM 650 C C . LEU A 1 84 ? -13.488 0.022 2.556 1.00 93.75 84 LEU A C 1
ATOM 652 O O . LEU A 1 84 ? -12.372 0.514 2.654 1.00 93.75 84 LEU A O 1
ATOM 656 N N . ALA A 1 85 ? -14.270 0.244 1.500 1.00 92.75 85 ALA A N 1
ATOM 657 C CA . ALA A 1 85 ? -13.884 1.108 0.386 1.00 92.75 85 ALA A CA 1
ATOM 658 C C . ALA A 1 85 ? -14.357 2.558 0.569 1.00 92.75 85 ALA A C 1
ATOM 660 O O . ALA A 1 85 ? -13.717 3.472 0.053 1.00 92.75 85 ALA A O 1
ATOM 661 N N . GLY A 1 86 ? -15.444 2.785 1.305 1.00 86.81 86 GLY A N 1
ATOM 662 C CA . GLY A 1 86 ? -15.999 4.114 1.550 1.00 86.81 86 GLY A CA 1
ATOM 663 C C . GLY A 1 86 ? -15.108 4.954 2.464 1.00 86.81 86 GLY A C 1
ATOM 664 O O . GLY A 1 86 ? -14.659 4.474 3.501 1.00 86.81 86 GLY A O 1
ATOM 665 N N . ASP A 1 87 ? -14.860 6.208 2.083 1.00 78.38 87 ASP A N 1
ATOM 666 C CA . ASP A 1 87 ? -14.106 7.170 2.896 1.00 78.38 87 ASP A CA 1
ATOM 667 C C . ASP A 1 87 ? -15.071 8.033 3.734 1.00 78.38 87 ASP A C 1
ATOM 669 O O . ASP A 1 87 ? -15.846 8.817 3.162 1.00 78.38 87 ASP A O 1
ATOM 673 N N . PRO A 1 88 ? -15.046 7.931 5.076 1.00 82.62 88 PRO A N 1
ATOM 674 C CA . PRO A 1 88 ? -15.885 8.745 5.954 1.00 82.62 88 PRO A CA 1
ATOM 675 C C . PRO A 1 88 ? -15.694 10.257 5.773 1.00 82.62 88 PRO A C 1
ATOM 677 O O . PRO A 1 88 ? -16.674 10.999 5.860 1.00 82.62 88 PRO A O 1
ATOM 680 N N . SER A 1 89 ? -14.483 10.717 5.438 1.00 80.06 89 SER A N 1
ATOM 681 C CA . SER A 1 89 ? -14.174 12.137 5.173 1.00 80.06 89 SER A CA 1
ATOM 682 C C . SER A 1 89 ? -14.895 12.668 3.927 1.00 80.06 89 SER A C 1
ATOM 684 O O . SER A 1 89 ? -15.070 13.870 3.747 1.00 80.06 89 SER A O 1
ATOM 686 N N . HIS A 1 90 ? -15.368 11.768 3.063 1.00 77.50 90 HIS A N 1
ATOM 687 C CA . HIS A 1 90 ? -16.120 12.085 1.853 1.00 77.50 90 HIS A CA 1
ATOM 688 C C . HIS A 1 90 ? -17.556 11.541 1.898 1.00 77.50 90 HIS A C 1
ATOM 690 O O . HIS A 1 90 ? -18.137 11.224 0.857 1.00 77.50 90 HIS A O 1
ATOM 696 N N . GLY A 1 91 ? -18.136 11.422 3.098 1.00 77.62 91 GLY A N 1
ATOM 697 C CA . GLY A 1 91 ? -19.523 10.988 3.289 1.00 77.62 91 GLY A CA 1
ATOM 698 C C . GLY A 1 91 ? -19.762 9.510 2.969 1.00 77.62 91 GLY A C 1
ATOM 699 O O . GLY A 1 91 ? -20.878 9.137 2.618 1.00 77.62 91 GLY A O 1
ATOM 700 N N . GLY A 1 92 ? -18.719 8.678 3.041 1.00 79.88 92 GLY A N 1
ATOM 701 C CA . GLY A 1 92 ? -18.788 7.247 2.740 1.00 79.88 92 GLY A CA 1
ATOM 702 C C . GLY A 1 92 ? -18.794 6.919 1.245 1.00 79.88 92 GLY A C 1
ATOM 703 O O . GLY A 1 92 ? -19.071 5.782 0.873 1.00 79.88 92 GLY A O 1
ATOM 704 N N . ALA A 1 93 ? -18.500 7.888 0.372 1.00 84.81 93 ALA A N 1
ATOM 705 C CA . ALA A 1 93 ? -18.458 7.655 -1.066 1.00 84.81 93 ALA A CA 1
ATOM 706 C C . ALA A 1 93 ? -17.349 6.657 -1.444 1.00 84.81 93 ALA A C 1
ATOM 708 O O . ALA A 1 93 ? -16.188 6.828 -1.066 1.00 84.81 93 ALA A O 1
ATOM 709 N N . ILE A 1 94 ? -17.700 5.653 -2.249 1.00 86.94 94 ILE A N 1
ATOM 710 C CA . ILE A 1 94 ? -16.744 4.698 -2.817 1.00 86.94 94 ILE A CA 1
ATOM 711 C C . ILE A 1 94 ? -16.135 5.312 -4.077 1.00 86.94 94 ILE A C 1
ATOM 713 O O . ILE A 1 94 ? -16.845 5.702 -5.005 1.00 86.94 94 ILE A O 1
ATOM 717 N N . ARG A 1 95 ? -14.806 5.403 -4.105 1.00 88.38 95 ARG A N 1
ATOM 718 C CA . ARG A 1 95 ? -14.014 5.923 -5.229 1.00 88.38 95 ARG A CA 1
ATOM 719 C C . ARG A 1 95 ? -12.940 4.907 -5.603 1.00 88.38 95 ARG A C 1
ATOM 721 O O . ARG A 1 95 ? -12.613 4.041 -4.796 1.00 88.38 95 ARG A O 1
ATOM 728 N N . GLU A 1 96 ? -12.346 5.050 -6.786 1.00 89.88 96 GLU A N 1
ATOM 729 C CA . GLU A 1 96 ? -11.260 4.170 -7.256 1.00 89.88 96 GLU A CA 1
ATOM 730 C C . GLU A 1 96 ? -10.122 4.048 -6.232 1.00 89.88 96 GLU A C 1
ATOM 732 O O . GLU A 1 96 ? -9.662 2.948 -5.940 1.00 89.88 96 GLU A O 1
ATOM 737 N N . GLN A 1 97 ? -9.737 5.168 -5.614 1.00 87.69 97 GLN A N 1
ATOM 738 C CA . GLN A 1 97 ? -8.718 5.194 -4.565 1.00 87.69 97 GLN A CA 1
ATOM 739 C C . GLN A 1 97 ? -9.111 4.345 -3.341 1.00 87.69 97 GLN A C 1
ATOM 741 O O . GLN A 1 97 ? -8.312 3.538 -2.876 1.00 87.69 97 GLN A O 1
ATOM 746 N N . GLY A 1 98 ? -10.356 4.453 -2.868 1.00 91.38 98 GLY A N 1
ATOM 747 C CA . GLY A 1 98 ? -10.846 3.660 -1.735 1.00 91.38 98 GLY A CA 1
ATOM 748 C C . GLY A 1 98 ? -10.960 2.164 -2.052 1.00 91.38 98 GLY A C 1
ATOM 749 O O . GLY A 1 98 ? -10.694 1.322 -1.197 1.00 91.38 98 GLY A O 1
ATOM 750 N N . ILE A 1 99 ? -11.282 1.813 -3.302 1.00 92.56 99 ILE A N 1
ATOM 751 C CA . ILE A 1 99 ? -11.253 0.421 -3.781 1.00 92.56 99 ILE A CA 1
ATOM 752 C C . ILE A 1 99 ? -9.820 -0.121 -3.745 1.00 92.56 99 ILE A C 1
ATOM 754 O O . ILE A 1 99 ? -9.594 -1.208 -3.211 1.00 92.56 99 ILE A O 1
ATOM 758 N N . LYS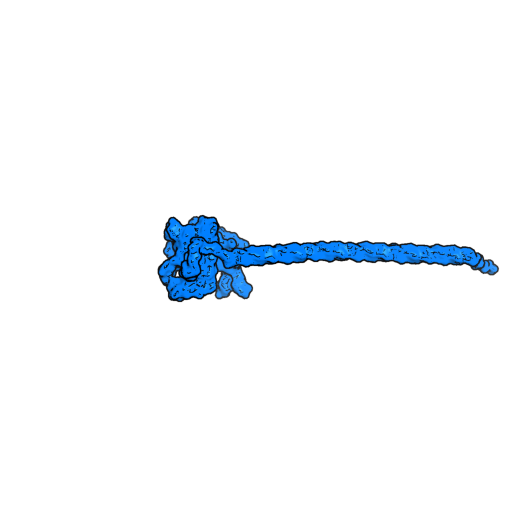 A 1 100 ? -8.853 0.657 -4.247 1.00 93.06 100 LYS A N 1
ATOM 759 C CA . LYS A 1 100 ? -7.430 0.300 -4.233 1.00 93.06 100 LYS A CA 1
ATOM 760 C C . LYS A 1 100 ? -6.913 0.094 -2.806 1.00 93.06 100 LYS A C 1
ATOM 762 O O . LYS A 1 100 ? -6.201 -0.871 -2.543 1.00 93.06 100 LYS A O 1
ATOM 767 N N . GLU A 1 101 ? -7.275 0.975 -1.879 1.00 95.00 101 GLU A N 1
ATOM 768 C CA . GLU A 1 101 ? -6.910 0.849 -0.463 1.00 95.00 101 GLU A CA 1
ATOM 769 C C . GLU A 1 101 ? -7.491 -0.414 0.163 1.00 95.00 101 GLU A C 1
ATOM 771 O O . GLU A 1 101 ? -6.767 -1.152 0.832 1.00 95.00 101 GLU A O 1
ATOM 776 N N . ARG A 1 102 ? -8.778 -0.699 -0.078 1.00 95.50 102 ARG A N 1
ATOM 777 C CA . ARG A 1 102 ? -9.419 -1.933 0.391 1.00 95.50 102 ARG A CA 1
ATOM 778 C C . ARG A 1 102 ? -8.661 -3.166 -0.091 1.00 95.50 102 ARG A C 1
ATOM 780 O O . ARG A 1 102 ? -8.439 -4.079 0.697 1.00 95.50 102 ARG A O 1
ATOM 787 N N . GLU A 1 103 ? -8.295 -3.210 -1.369 1.00 95.19 103 GLU A N 1
ATOM 788 C CA . GLU A 1 103 ? -7.544 -4.332 -1.941 1.00 95.19 103 GLU A CA 1
ATOM 789 C C . GLU A 1 103 ? -6.198 -4.526 -1.238 1.00 95.19 103 GLU A C 1
ATOM 791 O O . GLU A 1 103 ? -5.874 -5.649 -0.858 1.00 95.19 103 GLU A O 1
ATOM 796 N N . ILE A 1 104 ? -5.463 -3.437 -0.983 1.00 96.69 104 ILE A N 1
ATOM 797 C CA . ILE A 1 104 ? -4.200 -3.470 -0.230 1.00 96.69 104 ILE A CA 1
ATOM 798 C C . ILE A 1 104 ? -4.425 -4.024 1.184 1.00 96.69 104 ILE A C 1
ATOM 800 O O . ILE A 1 104 ? -3.706 -4.923 1.619 1.00 96.69 104 ILE A O 1
ATOM 804 N N . GLY A 1 105 ? -5.431 -3.514 1.904 1.00 97.06 105 GLY A N 1
ATOM 805 C CA . GLY A 1 105 ? -5.743 -3.961 3.263 1.00 97.06 105 GLY A CA 1
ATOM 806 C C . GLY A 1 105 ? -6.118 -5.444 3.326 1.00 97.06 105 GLY A C 1
ATOM 807 O O . GLY A 1 105 ? -5.607 -6.176 4.174 1.00 97.06 105 GLY A O 1
ATOM 808 N N . LEU A 1 106 ? -6.961 -5.909 2.398 1.00 96.94 106 LEU A N 1
ATOM 809 C CA . LEU A 1 106 ? -7.376 -7.311 2.310 1.00 96.94 106 LEU A CA 1
ATOM 810 C C . LEU A 1 106 ? -6.224 -8.238 1.927 1.00 96.94 106 LEU A C 1
ATOM 812 O O . LEU A 1 106 ? -6.122 -9.332 2.477 1.00 96.94 106 LEU A O 1
ATOM 816 N N . ASP A 1 107 ? -5.353 -7.827 1.010 1.00 95.94 107 ASP A N 1
ATOM 817 C CA . ASP A 1 107 ? -4.217 -8.658 0.626 1.00 95.94 107 ASP A CA 1
ATOM 818 C C . ASP A 1 107 ? -3.177 -8.751 1.753 1.00 95.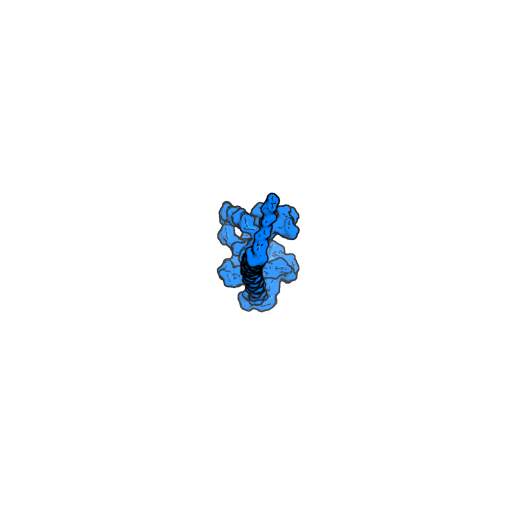94 107 ASP A C 1
ATOM 820 O O . ASP A 1 107 ? -2.662 -9.830 2.040 1.00 95.94 107 ASP A O 1
ATOM 824 N N . LEU A 1 108 ? -2.939 -7.666 2.495 1.00 97.19 108 LEU A N 1
ATOM 825 C CA . LEU A 1 108 ? -2.085 -7.705 3.686 1.00 97.19 108 LEU A CA 1
ATOM 826 C C . LEU A 1 108 ? -2.679 -8.549 4.823 1.00 97.19 108 LEU A C 1
ATOM 828 O O . LEU A 1 108 ? -1.928 -9.237 5.520 1.00 97.19 108 LEU A O 1
ATOM 832 N N . GLU A 1 109 ? -4.005 -8.547 4.983 1.00 96.75 109 GLU A N 1
ATOM 833 C CA . GLU A 1 109 ? -4.713 -9.463 5.887 1.00 96.75 109 GLU A CA 1
ATOM 834 C C . GLU A 1 109 ? -4.539 -10.923 5.441 1.00 96.75 109 GLU A C 1
ATOM 836 O O . GLU A 1 109 ? -4.167 -11.781 6.240 1.00 96.75 109 GLU A O 1
ATOM 841 N N . LYS A 1 110 ? -4.716 -11.214 4.146 1.00 95.44 110 LYS A N 1
ATOM 842 C CA . LYS A 1 110 ? -4.489 -12.547 3.560 1.00 95.44 110 LYS A CA 1
ATOM 843 C C . LYS A 1 110 ? -3.058 -13.042 3.782 1.00 95.44 110 LYS A C 1
ATOM 845 O O . LYS A 1 110 ? -2.847 -14.230 4.018 1.00 95.44 110 LYS A O 1
ATOM 850 N N . GLN A 1 111 ? -2.077 -12.143 3.694 1.00 94.00 111 GLN A N 1
ATOM 851 C CA . GLN A 1 111 ? -0.663 -12.427 3.951 1.00 94.00 111 GLN A CA 1
ATOM 852 C C . GLN A 1 111 ? -0.341 -12.599 5.448 1.00 94.00 111 GLN A C 1
ATOM 854 O O . GLN A 1 111 ? 0.789 -12.955 5.781 1.00 94.00 111 GLN A O 1
ATOM 859 N N . GLY A 1 112 ? -1.285 -12.317 6.353 1.00 95.56 112 GLY A N 1
ATOM 860 C CA . GLY A 1 112 ? -1.071 -12.341 7.802 1.00 95.56 112 GLY A CA 1
ATOM 861 C C . GLY A 1 112 ? -0.191 -11.201 8.325 1.00 95.56 112 GLY A C 1
ATOM 862 O O . GLY A 1 112 ? 0.261 -11.252 9.466 1.00 95.56 112 GLY A O 1
ATOM 863 N N . LYS A 1 113 ? 0.077 -10.179 7.499 1.00 96.44 113 LYS A N 1
ATOM 864 C CA . LYS A 1 113 ? 0.820 -8.969 7.895 1.00 96.44 113 LYS A CA 1
ATOM 865 C C . LYS A 1 113 ? -0.059 -7.987 8.666 1.00 96.44 113 LYS A C 1
ATOM 867 O O . LYS A 1 113 ? 0.455 -7.201 9.455 1.00 96.44 113 LYS A O 1
ATOM 872 N N . LEU A 1 114 ? -1.365 -8.040 8.422 1.00 97.50 114 LEU A N 1
ATOM 873 C CA . LEU A 1 114 ? -2.393 -7.389 9.223 1.00 97.50 114 LEU A CA 1
ATOM 874 C C . LEU A 1 114 ? -3.324 -8.458 9.797 1.00 97.50 114 LEU A C 1
ATOM 876 O O . LEU A 1 114 ? -3.538 -9.501 9.176 1.00 97.50 114 LEU A O 1
ATOM 880 N N . GLY A 1 115 ? -3.897 -8.188 10.969 1.00 96.81 115 GLY A N 1
ATOM 881 C CA . GLY A 1 115 ? -5.095 -8.890 11.415 1.00 96.81 115 GLY A CA 1
ATOM 882 C C . GLY A 1 115 ? -6.333 -8.446 10.630 1.00 96.81 115 GLY A C 1
ATOM 883 O O . GLY A 1 115 ? -6.239 -7.821 9.572 1.00 96.81 115 GLY A O 1
ATOM 884 N N . ARG A 1 116 ? -7.528 -8.754 11.152 1.00 97.31 116 ARG A N 1
ATOM 885 C CA . ARG A 1 116 ? -8.778 -8.350 10.491 1.00 97.31 116 ARG A CA 1
ATOM 886 C C . ARG A 1 116 ? -8.891 -6.823 10.464 1.00 97.31 116 ARG A C 1
ATOM 888 O O . ARG A 1 116 ? -9.030 -6.212 11.524 1.00 97.31 116 ARG A O 1
ATOM 895 N N . VAL A 1 117 ? -8.901 -6.215 9.280 1.00 97.75 117 VAL A N 1
ATOM 896 C CA . VAL A 1 117 ? -9.019 -4.752 9.138 1.00 97.75 117 VAL A CA 1
ATOM 897 C C . VAL A 1 117 ? -10.468 -4.268 9.066 1.00 97.75 117 VAL A C 1
ATOM 899 O O . VAL A 1 117 ? -11.341 -4.930 8.493 1.00 97.75 117 VAL A O 1
ATOM 902 N N . VAL A 1 118 ? -10.717 -3.085 9.618 1.00 96.88 118 VAL A N 1
ATOM 903 C CA . VAL A 1 118 ? -11.948 -2.300 9.438 1.00 96.88 118 VAL A CA 1
ATOM 904 C C . VAL A 1 118 ? -11.586 -0.871 9.039 1.00 96.88 118 VAL A C 1
ATOM 906 O O . VAL A 1 118 ? -10.497 -0.404 9.366 1.00 96.88 118 VAL A O 1
ATOM 909 N N . ARG A 1 119 ? -12.479 -0.169 8.335 1.00 96.50 119 ARG A N 1
ATOM 910 C CA . ARG A 1 119 ? -12.306 1.255 8.008 1.00 96.50 119 ARG A CA 1
ATOM 911 C C . ARG A 1 119 ? -12.296 2.067 9.309 1.00 96.50 119 ARG A C 1
ATOM 913 O O . ARG A 1 119 ? -13.126 1.807 10.182 1.00 96.50 119 ARG A O 1
ATOM 920 N N . ASP A 1 120 ? -11.368 3.014 9.461 1.00 95.44 120 ASP A N 1
ATOM 921 C CA . ASP A 1 120 ? -11.405 3.934 10.608 1.00 95.44 120 ASP A CA 1
ATOM 922 C C . ASP A 1 120 ? -12.692 4.770 10.513 1.00 95.44 120 ASP A C 1
ATOM 924 O O . ASP A 1 120 ? -12.896 5.434 9.499 1.00 95.44 120 ASP A O 1
ATOM 928 N N . PRO A 1 121 ? -13.598 4.735 11.507 1.00 92.75 121 PRO A N 1
ATOM 929 C CA . PRO A 1 121 ? -14.845 5.495 11.445 1.00 92.75 121 PRO A CA 1
ATOM 930 C C . PRO A 1 121 ? -14.630 6.999 11.641 1.00 92.75 121 PRO A C 1
ATOM 932 O O . PRO A 1 121 ? -15.567 7.781 11.464 1.00 92.75 121 PRO A O 1
ATOM 935 N N . GLN A 1 122 ? -13.431 7.415 12.061 1.00 90.06 122 GLN A N 1
ATOM 936 C CA . GLN A 1 122 ? -13.086 8.822 12.155 1.00 90.06 122 GLN A CA 1
ATOM 937 C C . GLN A 1 122 ? -13.159 9.459 10.760 1.00 90.06 122 GLN A C 1
ATOM 939 O O . GLN A 1 122 ? -12.559 8.958 9.816 1.00 90.06 122 GLN A O 1
ATOM 944 N N . GLY A 1 123 ? -13.902 10.566 10.652 1.00 81.19 123 GLY A N 1
ATOM 945 C CA . GLY A 1 123 ? -13.943 11.407 9.452 1.00 81.19 123 GLY A CA 1
ATOM 946 C C . GLY A 1 123 ? -12.616 12.129 9.228 1.00 81.19 123 GLY A C 1
ATOM 947 O O . GLY A 1 123 ? -11.550 11.533 9.354 1.00 81.19 123 GLY A O 1
ATOM 948 N N . ASP A 1 124 ? -12.669 13.430 8.949 1.00 83.00 124 ASP A N 1
ATOM 949 C CA . ASP A 1 124 ? -11.491 14.233 8.610 1.00 83.00 124 ASP A CA 1
ATOM 950 C C . ASP A 1 124 ? -10.246 13.902 9.457 1.00 83.00 124 ASP A C 1
ATOM 952 O O . ASP A 1 124 ? -10.180 14.130 10.670 1.00 83.00 124 ASP A O 1
ATOM 956 N N . GLY A 1 125 ? -9.230 13.355 8.785 1.00 83.19 125 GLY A N 1
ATOM 957 C CA . GLY A 1 125 ? -7.940 13.030 9.386 1.00 83.19 125 GLY A CA 1
ATOM 958 C C . GLY A 1 125 ? -7.841 11.672 10.090 1.00 83.19 125 GLY A C 1
ATOM 959 O O . GLY A 1 125 ? -6.807 11.442 10.725 1.00 83.19 125 GLY A O 1
ATOM 960 N N . GLY A 1 126 ? -8.842 10.793 9.981 1.00 90.06 126 GLY A N 1
ATOM 961 C CA . GLY A 1 126 ? -8.732 9.369 10.326 1.00 90.06 126 GLY A CA 1
ATOM 962 C C . GLY A 1 126 ? -7.648 8.641 9.521 1.00 90.06 126 GLY A C 1
ATOM 963 O O . GLY A 1 126 ? -7.127 9.184 8.546 1.00 90.06 126 GLY A O 1
ATOM 964 N N . ALA A 1 127 ? -7.267 7.444 9.968 1.00 95.31 127 ALA A N 1
ATOM 965 C CA . ALA A 1 127 ? -6.421 6.545 9.179 1.00 95.31 127 ALA A CA 1
ATOM 966 C C . ALA A 1 127 ? -7.266 5.789 8.139 1.00 95.31 127 ALA A C 1
ATOM 968 O O . ALA A 1 127 ? -8.491 5.772 8.225 1.00 95.31 127 ALA A O 1
ATOM 969 N N . GLU A 1 128 ? -6.645 5.090 7.192 1.00 95.56 128 GLU A N 1
ATOM 970 C CA . GLU A 1 128 ? -7.397 4.236 6.272 1.00 95.56 128 GLU A CA 1
ATOM 971 C C . GLU A 1 128 ? -7.995 3.018 6.987 1.00 95.56 128 GLU A C 1
ATOM 973 O O . GLU A 1 128 ? -9.144 2.668 6.712 1.00 95.56 128 GLU A O 1
ATOM 978 N N . PHE A 1 129 ? -7.260 2.379 7.903 1.00 97.50 129 PHE A N 1
ATOM 979 C CA . PHE A 1 129 ? -7.698 1.150 8.567 1.00 97.50 129 PHE A CA 1
ATOM 980 C C . PHE A 1 129 ? -7.370 1.103 10.056 1.00 97.50 129 PHE A C 1
ATOM 982 O O . PHE A 1 129 ? -6.376 1.652 10.526 1.00 97.50 129 PHE A O 1
ATOM 989 N N . ILE A 1 130 ? -8.178 0.339 10.785 1.00 98.12 130 ILE A N 1
ATOM 990 C CA . ILE A 1 130 ? -7.866 -0.180 12.114 1.00 98.12 130 ILE A CA 1
ATOM 991 C C . ILE A 1 130 ? -7.700 -1.691 11.977 1.00 98.12 130 ILE A C 1
ATOM 993 O O . ILE A 1 130 ? -8.622 -2.386 11.545 1.00 98.12 130 ILE A O 1
ATOM 997 N N . ASP A 1 131 ? -6.538 -2.210 12.362 1.00 98.12 131 ASP A N 1
ATOM 998 C CA . ASP A 1 131 ? -6.356 -3.646 12.552 1.00 98.12 131 ASP A CA 1
ATOM 999 C C . ASP A 1 131 ? -6.993 -4.043 13.887 1.00 98.12 131 ASP A C 1
ATOM 1001 O O . ASP A 1 131 ? -6.515 -3.679 14.960 1.00 98.12 131 ASP A O 1
ATOM 1005 N N . THR A 1 132 ? -8.088 -4.797 13.832 1.00 97.25 132 THR A N 1
ATOM 1006 C CA . THR A 1 132 ? -8.860 -5.182 15.023 1.00 97.25 132 THR A CA 1
ATOM 1007 C C . THR A 1 132 ? -8.141 -6.184 15.924 1.00 97.25 132 THR A C 1
ATOM 1009 O O . THR A 1 132 ? -8.541 -6.353 17.073 1.00 97.25 132 THR A O 1
ATOM 1012 N N . THR A 1 133 ? -7.082 -6.841 15.440 1.00 96.50 133 THR A N 1
ATOM 1013 C CA . THR A 1 133 ? -6.281 -7.769 16.251 1.00 96.50 133 THR A CA 1
ATOM 1014 C C . THR A 1 133 ? -5.272 -7.023 17.119 1.00 96.50 133 THR A C 1
ATOM 1016 O O . THR A 1 133 ? -5.121 -7.343 18.295 1.00 96.50 133 THR A O 1
ATOM 1019 N N . SER A 1 134 ? -4.595 -6.017 16.560 1.00 96.69 134 SER A N 1
ATOM 1020 C CA . SER A 1 134 ? -3.569 -5.238 17.268 1.00 96.69 134 SER A CA 1
ATOM 1021 C C . SER A 1 134 ? -4.086 -3.924 17.867 1.00 96.69 134 SER A C 1
ATOM 1023 O O . SER A 1 134 ? -3.444 -3.350 18.744 1.00 96.69 134 SER A O 1
ATOM 1025 N N . GLY A 1 135 ? -5.229 -3.425 17.392 1.00 97.19 135 GLY A N 1
ATOM 1026 C CA . GLY A 1 135 ? -5.746 -2.086 17.689 1.00 97.19 135 GLY A CA 1
ATOM 1027 C C . GLY A 1 135 ? -4.983 -0.957 16.987 1.00 97.19 135 GLY A C 1
ATOM 1028 O O . GLY A 1 135 ? -5.292 0.215 17.201 1.00 97.19 135 GLY A O 1
ATOM 1029 N N . LEU A 1 136 ? -3.980 -1.283 16.163 1.00 98.00 136 LEU A N 1
ATOM 1030 C CA . LEU A 1 136 ? -3.151 -0.298 15.478 1.00 98.00 136 LEU A CA 1
ATOM 1031 C C . LEU A 1 136 ? -3.894 0.316 14.291 1.00 98.00 136 LEU A C 1
ATOM 1033 O O . LEU A 1 136 ? -4.591 -0.369 13.540 1.00 98.00 136 LEU A O 1
ATOM 1037 N N . LYS A 1 137 ? -3.694 1.621 14.111 1.00 98.25 137 LYS A N 1
ATOM 1038 C CA . LYS A 1 137 ? -4.196 2.379 12.965 1.00 98.25 137 LYS A CA 1
ATOM 1039 C C . LYS A 1 137 ? -3.162 2.388 11.845 1.00 98.25 137 LYS A C 1
ATOM 1041 O O . LYS A 1 137 ? -1.985 2.633 12.113 1.00 98.25 137 LYS A O 1
ATOM 1046 N N . TRP A 1 138 ? -3.605 2.160 10.618 1.00 98.50 138 TRP A N 1
ATOM 1047 C CA . TRP A 1 138 ? -2.765 2.051 9.431 1.00 98.50 138 TRP A CA 1
ATOM 1048 C C . TRP A 1 138 ? -3.252 2.998 8.346 1.00 98.50 138 TRP A C 1
ATOM 1050 O O . TRP A 1 138 ? -4.416 2.926 7.955 1.00 98.50 138 TRP A O 1
ATOM 1060 N N . ASP A 1 139 ? -2.351 3.849 7.862 1.00 98.06 139 ASP A N 1
ATOM 1061 C CA . ASP A 1 139 ? -2.582 4.718 6.713 1.00 98.06 139 ASP A CA 1
ATOM 1062 C C . ASP A 1 139 ? -1.888 4.180 5.454 1.00 98.06 139 ASP A C 1
ATOM 1064 O O . ASP A 1 139 ? -0.821 3.566 5.551 1.00 98.06 139 ASP A O 1
ATOM 1068 N N . VAL A 1 140 ? -2.490 4.363 4.277 1.00 97.88 140 VAL A N 1
ATOM 1069 C CA . VAL A 1 140 ? -1.937 3.882 3.000 1.00 97.88 140 VAL A CA 1
ATOM 1070 C C . VAL A 1 140 ? -1.325 5.032 2.203 1.00 97.88 140 VAL A C 1
ATOM 1072 O O . VAL A 1 140 ? -2.011 5.942 1.741 1.00 97.88 140 VAL A O 1
ATOM 1075 N N . LYS A 1 141 ? -0.026 4.932 1.902 1.00 97.19 141 LYS A N 1
ATOM 1076 C CA . LYS A 1 141 ? 0.667 5.847 0.986 1.00 97.19 141 LYS A CA 1
ATOM 1077 C C . LYS A 1 141 ? 1.048 5.146 -0.310 1.00 97.19 141 LYS A C 1
ATOM 1079 O O . LYS A 1 141 ? 1.897 4.260 -0.335 1.00 97.19 141 LYS A O 1
ATOM 1084 N N . SER A 1 142 ? 0.415 5.581 -1.398 1.00 95.69 142 SER A N 1
ATOM 1085 C CA . SER A 1 142 ? 0.751 5.188 -2.769 1.00 95.69 142 SER A CA 1
ATOM 1086 C C . SER A 1 142 ? 1.665 6.222 -3.412 1.00 95.69 142 SER A C 1
ATOM 1088 O O . SER A 1 142 ? 1.335 7.408 -3.434 1.00 95.69 142 SER A O 1
ATOM 1090 N N . PHE A 1 143 ? 2.778 5.770 -3.984 1.00 95.56 143 PHE A N 1
ATOM 1091 C CA . PHE A 1 143 ? 3.704 6.624 -4.723 1.00 95.56 143 PHE A CA 1
ATOM 1092 C C . PHE A 1 143 ? 3.865 6.149 -6.165 1.00 95.56 143 PHE A C 1
ATOM 1094 O O . PHE A 1 143 ? 3.697 4.969 -6.461 1.00 95.56 143 PHE A O 1
ATOM 1101 N N . GLU A 1 144 ? 4.214 7.072 -7.058 1.00 95.88 144 GLU A N 1
ATOM 1102 C CA . GLU A 1 144 ? 4.426 6.787 -8.475 1.00 95.88 144 GLU A CA 1
ATOM 1103 C C . GLU A 1 144 ? 5.674 7.513 -8.982 1.00 95.88 144 GLU A C 1
ATOM 1105 O O . GLU A 1 144 ? 5.826 8.721 -8.779 1.00 95.88 144 GLU A O 1
ATOM 1110 N N . SER A 1 145 ? 6.576 6.786 -9.649 1.00 95.69 145 SER A N 1
ATOM 1111 C CA . SER A 1 145 ? 7.825 7.362 -10.168 1.00 95.69 145 SER A CA 1
ATOM 1112 C C . SER A 1 145 ? 7.553 8.456 -11.190 1.00 95.69 145 SER A C 1
ATOM 1114 O O . SER A 1 145 ? 8.146 9.534 -11.126 1.00 95.69 145 SER A O 1
ATOM 1116 N N . TYR A 1 146 ? 6.658 8.161 -12.140 1.00 95.75 146 TYR A N 1
ATOM 1117 C CA . TYR A 1 146 ? 6.438 8.964 -13.33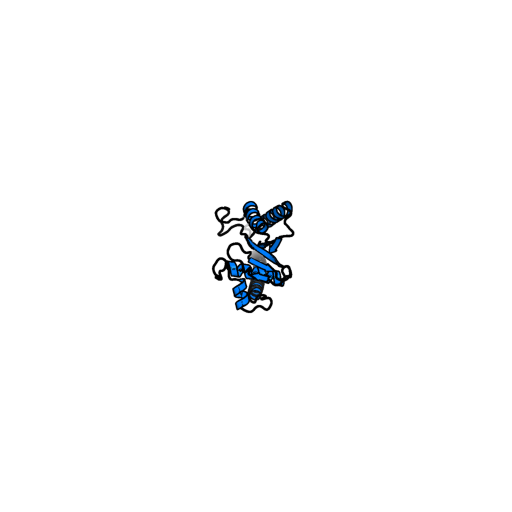8 1.00 95.75 146 TYR A CA 1
ATOM 1118 C C . TYR A 1 146 ? 4.950 9.065 -13.706 1.00 95.75 146 TYR A C 1
ATOM 1120 O O . TYR A 1 146 ? 4.548 8.568 -14.763 1.00 95.75 146 TYR A O 1
ATOM 1128 N N . PRO A 1 147 ? 4.120 9.719 -12.875 1.00 92.12 147 PRO A N 1
ATOM 1129 C CA . PRO A 1 147 ? 2.693 9.850 -13.142 1.00 92.12 147 PRO A CA 1
ATOM 1130 C C . PRO A 1 147 ? 2.454 10.545 -14.476 1.00 92.12 147 PRO A C 1
ATOM 1132 O O . PRO A 1 147 ? 2.949 11.649 -14.718 1.00 92.12 147 PRO A O 1
ATOM 1135 N N . ASN A 1 148 ? 1.712 9.881 -15.364 1.00 92.88 148 ASN A N 1
ATOM 1136 C CA . ASN A 1 148 ? 1.464 10.339 -16.736 1.00 92.88 148 ASN A CA 1
ATOM 1137 C C . ASN A 1 148 ? 2.758 10.693 -17.507 1.00 92.88 148 ASN A C 1
ATOM 1139 O O . ASN A 1 148 ? 2.789 11.635 -18.301 1.00 92.88 148 ASN A O 1
ATOM 1143 N N . GLY A 1 149 ? 3.857 9.978 -17.231 1.00 91.88 149 GLY A N 1
ATOM 1144 C CA . GLY A 1 149 ? 5.171 10.208 -17.842 1.00 91.88 149 GLY A CA 1
ATOM 1145 C C . GLY A 1 149 ? 5.894 11.464 -17.343 1.00 91.88 149 GLY A C 1
ATOM 1146 O O . GLY A 1 149 ? 6.884 11.892 -17.938 1.00 91.88 149 GLY A O 1
ATOM 1147 N N . HIS A 1 150 ? 5.415 12.104 -16.275 1.00 94.00 150 HIS A N 1
ATOM 1148 C CA . HIS A 1 150 ? 6.040 13.300 -15.723 1.00 94.00 150 HIS A CA 1
ATOM 1149 C C . HIS A 1 150 ? 7.148 12.965 -14.725 1.00 94.00 150 HIS A C 1
ATOM 1151 O O . HIS A 1 150 ? 6.956 12.173 -13.818 1.00 94.00 150 HIS A O 1
ATOM 1157 N N . THR A 1 151 ? 8.286 13.651 -14.833 1.00 94.19 151 THR A N 1
ATOM 1158 C CA . THR A 1 151 ? 9.425 13.525 -13.900 1.00 94.19 151 THR A CA 1
ATOM 1159 C C . THR A 1 151 ? 9.457 14.618 -12.830 1.00 94.19 151 THR A C 1
ATOM 1161 O O . THR A 1 151 ? 10.282 14.590 -11.922 1.00 94.19 151 THR A O 1
ATOM 1164 N N . SER A 1 152 ? 8.580 15.622 -12.936 1.00 94.56 152 SER A N 1
ATOM 1165 C CA . SER A 1 152 ? 8.568 16.761 -12.020 1.00 94.56 152 SER A CA 1
ATOM 1166 C C . SER A 1 152 ? 7.764 16.451 -10.755 1.00 94.56 152 SER A C 1
ATOM 1168 O O . SER A 1 152 ? 6.588 16.093 -10.873 1.00 94.56 152 SER A O 1
ATOM 1170 N N . PRO A 1 153 ? 8.304 16.721 -9.553 1.00 93.38 153 PRO A N 1
ATOM 1171 C CA . PRO A 1 153 ? 7.559 16.545 -8.304 1.00 93.38 153 PRO A CA 1
ATOM 1172 C C . PRO A 1 153 ? 6.296 17.411 -8.221 1.00 93.38 153 PRO A C 1
ATOM 1174 O O . PRO A 1 153 ? 5.302 17.015 -7.623 1.00 93.38 153 PRO A O 1
ATOM 1177 N N . LYS A 1 154 ? 6.280 18.573 -8.896 1.00 93.12 154 LYS A N 1
ATOM 1178 C CA . LYS A 1 154 ? 5.086 19.436 -8.999 1.00 93.12 154 LYS A CA 1
ATOM 1179 C C . LYS A 1 154 ? 3.922 18.763 -9.732 1.00 93.12 154 LYS A C 1
ATOM 1181 O O . LYS A 1 154 ? 2.790 19.212 -9.605 1.00 93.12 154 LYS A O 1
ATOM 1186 N N . LYS A 1 155 ? 4.208 17.719 -10.512 1.00 93.38 155 LYS A N 1
ATOM 1187 C CA . LYS A 1 155 ? 3.227 16.910 -11.240 1.00 93.38 155 LYS A CA 1
ATOM 1188 C C . LYS A 1 155 ? 3.013 15.531 -10.605 1.00 93.38 155 LYS A C 1
ATOM 1190 O O . LYS A 1 155 ? 2.453 14.657 -11.251 1.00 93.38 155 LYS A O 1
ATOM 1195 N N . GLY A 1 156 ? 3.465 15.344 -9.364 1.00 91.50 156 GLY A N 1
ATOM 1196 C CA . GLY A 1 156 ? 3.266 14.118 -8.594 1.00 91.50 156 GLY A CA 1
ATOM 1197 C C . GLY A 1 156 ? 4.396 13.096 -8.690 1.00 91.50 156 GLY A C 1
ATOM 1198 O O . GLY A 1 156 ? 4.302 12.071 -8.025 1.00 91.50 156 GLY A O 1
ATOM 1199 N N . ALA A 1 157 ? 5.452 13.347 -9.476 1.00 96.62 157 ALA A N 1
ATOM 1200 C CA . ALA A 1 157 ? 6.584 12.426 -9.546 1.00 96.62 157 ALA A CA 1
ATOM 1201 C C . ALA A 1 157 ? 7.206 12.227 -8.162 1.00 96.62 157 ALA A C 1
ATOM 1203 O O . ALA A 1 157 ? 7.430 13.195 -7.422 1.00 96.62 157 ALA A O 1
ATOM 1204 N N . PHE A 1 158 ? 7.475 10.972 -7.821 1.00 97.75 158 PHE A N 1
ATOM 1205 C CA . PHE A 1 158 ? 8.006 10.625 -6.519 1.00 97.75 158 PHE A CA 1
ATOM 1206 C C . PHE A 1 158 ? 9.364 11.287 -6.254 1.00 97.75 158 PHE A C 1
ATOM 1208 O O . PHE A 1 158 ? 10.265 11.308 -7.094 1.00 97.75 158 PHE A O 1
ATOM 1215 N N . THR A 1 159 ? 9.518 11.779 -5.028 1.00 98.00 159 THR A N 1
ATOM 1216 C CA . THR A 1 159 ? 10.813 12.085 -4.426 1.00 98.00 159 THR A CA 1
ATOM 1217 C C . THR A 1 159 ? 10.826 11.536 -3.013 1.00 98.00 159 THR A C 1
ATOM 1219 O O . THR A 1 159 ? 9.797 11.531 -2.332 1.00 98.00 159 THR A O 1
ATOM 1222 N N . VAL A 1 160 ? 12.005 11.138 -2.537 1.00 98.00 160 VAL A N 1
ATOM 1223 C CA . VAL A 1 160 ? 12.183 10.684 -1.151 1.00 98.00 160 VAL A CA 1
ATOM 1224 C C . VAL A 1 160 ? 11.732 11.751 -0.158 1.00 98.00 160 VAL A C 1
ATOM 1226 O O . VAL A 1 160 ? 11.074 11.428 0.822 1.00 98.00 160 VAL A O 1
ATOM 1229 N N . GLU A 1 161 ? 12.020 13.027 -0.427 1.00 97.94 161 GLU A N 1
ATOM 1230 C CA . GLU A 1 161 ? 11.602 14.140 0.431 1.00 97.94 161 GLU A CA 1
ATOM 1231 C C . GLU A 1 161 ? 10.074 14.203 0.587 1.00 97.94 161 GLU A C 1
ATOM 1233 O O . GLU A 1 161 ? 9.568 14.232 1.710 1.00 97.94 161 GLU A O 1
ATOM 1238 N N . ASN A 1 162 ? 9.326 14.166 -0.522 1.00 97.38 162 ASN A N 1
ATOM 1239 C CA . ASN A 1 162 ? 7.863 14.200 -0.481 1.00 97.38 162 ASN A CA 1
ATOM 1240 C C . ASN A 1 162 ? 7.287 12.923 0.141 1.00 97.38 162 ASN A C 1
ATOM 1242 O O . ASN A 1 162 ? 6.350 13.004 0.941 1.00 97.38 162 ASN A O 1
ATOM 1246 N N . GLY A 1 163 ? 7.875 11.765 -0.176 1.00 97.88 163 GLY A N 1
ATOM 1247 C CA . GLY A 1 163 ? 7.518 10.483 0.423 1.00 97.88 163 GLY A CA 1
ATOM 1248 C C . GLY A 1 163 ? 7.651 10.520 1.942 1.00 97.88 163 GLY A C 1
ATOM 1249 O O . GLY A 1 163 ? 6.659 10.369 2.653 1.00 97.88 163 GLY A O 1
ATOM 1250 N N . MET A 1 164 ? 8.843 10.846 2.444 1.00 98.62 164 MET A N 1
ATOM 1251 C CA . MET A 1 164 ? 9.125 10.964 3.877 1.00 98.62 164 MET A CA 1
ATOM 1252 C C . MET A 1 164 ? 8.262 12.024 4.559 1.00 98.62 164 MET A C 1
ATOM 1254 O O . MET A 1 164 ? 7.782 11.796 5.667 1.00 98.62 164 MET A O 1
ATOM 1258 N N . LYS A 1 165 ? 8.003 13.165 3.908 1.00 98.31 165 LYS A N 1
ATOM 1259 C CA . LYS A 1 165 ? 7.098 14.192 4.441 1.00 98.31 165 LYS A CA 1
ATOM 1260 C C . LYS A 1 165 ? 5.682 13.649 4.638 1.00 98.31 165 LYS A C 1
ATOM 1262 O O . LYS A 1 165 ? 5.078 13.902 5.678 1.00 98.31 165 LYS A O 1
ATOM 1267 N N . SER A 1 166 ? 5.158 12.911 3.659 1.00 97.50 166 SER A N 1
ATOM 1268 C CA . SER A 1 166 ? 3.822 12.315 3.751 1.00 97.50 166 SER A CA 1
ATOM 1269 C C . SER A 1 166 ? 3.750 11.204 4.802 1.00 97.50 166 SER A C 1
ATOM 1271 O O . SER A 1 166 ? 2.802 11.186 5.576 1.00 97.50 166 SER A O 1
ATOM 1273 N N . ILE A 1 167 ? 4.781 10.359 4.914 1.00 98.50 167 ILE A N 1
ATOM 1274 C CA . ILE A 1 167 ? 4.875 9.306 5.936 1.00 98.50 167 ILE A CA 1
ATOM 1275 C C . ILE A 1 167 ? 4.922 9.926 7.335 1.00 98.50 167 ILE A C 1
ATOM 1277 O O . ILE A 1 167 ? 4.102 9.603 8.189 1.00 98.50 167 ILE A O 1
ATOM 1281 N N . ASN A 1 168 ? 5.831 10.877 7.564 1.00 98.44 168 ASN A N 1
ATOM 1282 C CA . ASN A 1 168 ? 5.988 11.524 8.868 1.00 98.44 168 ASN A CA 1
ATOM 1283 C C . ASN A 1 168 ? 4.720 12.259 9.315 1.00 98.44 168 ASN A C 1
ATOM 1285 O O . ASN A 1 168 ? 4.433 12.307 10.511 1.00 98.44 168 ASN A O 1
ATOM 1289 N N . LYS A 1 169 ? 3.937 12.800 8.371 1.00 98.06 169 LYS A N 1
ATOM 1290 C CA . LYS A 1 169 ? 2.635 13.399 8.674 1.00 98.06 169 LYS A CA 1
ATOM 1291 C C . LYS A 1 169 ? 1.704 12.384 9.341 1.00 98.06 169 LYS A C 1
ATOM 1293 O O . LYS A 1 169 ? 1.111 12.718 10.361 1.00 98.06 169 LYS A O 1
ATOM 1298 N N . GLU A 1 170 ? 1.611 11.163 8.829 1.00 98.00 170 GLU A N 1
ATOM 1299 C CA . GLU A 1 170 ? 0.730 10.139 9.409 1.00 98.00 170 GLU A CA 1
ATOM 1300 C C . GLU A 1 170 ? 1.297 9.560 10.703 1.00 98.00 170 GLU A C 1
ATOM 1302 O O . GLU A 1 170 ? 0.575 9.420 11.692 1.00 98.00 170 GLU A O 1
ATOM 1307 N N . LEU A 1 171 ? 2.617 9.360 10.761 1.00 97.81 171 LEU A N 1
ATOM 1308 C CA . LEU A 1 171 ? 3.285 8.962 12.001 1.00 97.81 171 LEU A CA 1
ATOM 1309 C C . LEU A 1 171 ? 3.045 9.973 13.132 1.00 97.81 171 LEU A C 1
ATOM 1311 O O . LEU A 1 171 ? 2.874 9.555 14.280 1.00 97.81 171 LEU A O 1
ATOM 1315 N N . SER A 1 172 ? 2.990 11.276 12.820 1.00 97.38 172 SER A N 1
ATOM 1316 C CA . SER A 1 172 ? 2.724 12.346 13.796 1.00 97.38 172 SER A CA 1
ATOM 1317 C C . SER A 1 172 ? 1.296 12.334 14.350 1.00 97.38 172 SER A C 1
ATOM 1319 O O . SER A 1 172 ? 1.068 12.827 15.452 1.00 97.38 172 SER A O 1
ATOM 1321 N N . LYS A 1 173 ? 0.349 11.722 13.626 1.00 96.50 173 LYS A N 1
ATOM 1322 C CA . LYS A 1 173 ? -1.012 11.451 14.112 1.00 96.50 173 LYS A CA 1
ATOM 1323 C C . LYS A 1 173 ? -1.095 10.169 14.947 1.00 96.50 173 LYS A C 1
ATOM 1325 O O . LYS A 1 173 ? -2.162 9.830 15.448 1.00 96.50 173 LYS A O 1
ATOM 1330 N N . GLY A 1 174 ? 0.014 9.441 15.089 1.00 96.81 174 GLY A N 1
ATOM 1331 C CA . GLY A 1 174 ? 0.056 8.157 15.782 1.00 96.81 174 GLY A CA 1
ATOM 1332 C C . GLY A 1 174 ? -0.292 6.956 14.900 1.00 96.81 174 GLY A C 1
ATOM 1333 O O . GLY A 1 174 ? -0.380 5.850 15.422 1.00 96.81 174 GLY A O 1
ATOM 1334 N N . TYR A 1 175 ? -0.424 7.116 13.580 1.00 98.00 175 TYR A N 1
ATOM 1335 C CA . TYR A 1 175 ? -0.738 6.010 12.662 1.00 98.00 175 TYR A CA 1
ATOM 1336 C C . TYR A 1 175 ? 0.536 5.310 12.197 1.00 98.00 175 TYR A C 1
ATOM 1338 O O . TYR A 1 175 ? 1.588 5.939 12.127 1.00 98.00 175 TYR A O 1
ATOM 1346 N N . ASN A 1 176 ? 0.461 4.016 11.909 1.00 98.69 176 ASN A N 1
ATOM 1347 C CA . ASN A 1 176 ? 1.486 3.297 11.153 1.00 98.69 176 ASN A CA 1
ATOM 1348 C C . ASN A 1 176 ? 1.203 3.436 9.654 1.00 98.69 176 ASN A C 1
ATOM 1350 O O . ASN A 1 176 ? 0.107 3.847 9.277 1.00 98.69 176 ASN A O 1
ATOM 1354 N N . VAL A 1 177 ? 2.172 3.116 8.796 1.00 98.69 177 VAL A N 1
ATOM 1355 C CA . VAL A 1 177 ? 2.041 3.381 7.356 1.00 98.69 177 VAL A CA 1
ATOM 1356 C C . VAL A 1 177 ? 2.284 2.128 6.527 1.00 98.69 177 VAL A C 1
ATOM 1358 O O . VAL A 1 177 ? 3.279 1.426 6.689 1.00 98.69 177 VAL A O 1
ATOM 1361 N N . ILE A 1 178 ? 1.374 1.874 5.596 1.00 98.81 178 ILE A N 1
ATOM 1362 C CA . ILE A 1 178 ? 1.520 0.912 4.513 1.00 98.81 178 ILE A CA 1
ATOM 1363 C C . ILE A 1 178 ? 2.017 1.685 3.292 1.00 98.81 178 ILE A C 1
ATOM 1365 O O . ILE A 1 178 ? 1.352 2.606 2.818 1.00 98.81 178 ILE A O 1
ATOM 1369 N N . VAL A 1 179 ? 3.186 1.322 2.775 1.00 98.44 179 VAL A N 1
ATOM 1370 C CA . VAL A 1 179 ? 3.794 1.965 1.605 1.00 98.44 179 VAL A CA 1
ATOM 1371 C C . VAL A 1 179 ? 3.596 1.072 0.382 1.00 98.44 179 VAL A C 1
ATOM 1373 O O . VAL A 1 179 ? 4.219 0.015 0.284 1.00 98.44 179 VAL A O 1
ATOM 1376 N N . ASP A 1 180 ? 2.737 1.504 -0.546 1.00 97.88 180 ASP A N 1
ATOM 1377 C CA . ASP A 1 180 ? 2.493 0.847 -1.838 1.00 97.88 180 ASP A CA 1
ATOM 1378 C C . ASP A 1 180 ? 3.559 1.280 -2.850 1.00 97.88 180 ASP A C 1
ATOM 1380 O O . ASP A 1 180 ? 3.568 2.420 -3.328 1.00 97.88 180 ASP A O 1
ATOM 1384 N N . THR A 1 181 ? 4.467 0.357 -3.167 1.00 96.50 181 THR A N 1
ATOM 1385 C CA . THR A 1 181 ? 5.606 0.573 -4.062 1.00 96.50 181 THR A CA 1
ATOM 1386 C C . THR A 1 181 ? 5.393 0.019 -5.468 1.00 96.50 181 THR A C 1
ATOM 1388 O O . THR A 1 181 ? 6.330 0.058 -6.261 1.00 96.50 181 THR A O 1
ATOM 1391 N N . ARG A 1 182 ? 4.200 -0.487 -5.815 1.00 95.31 182 ARG A N 1
ATOM 1392 C CA . ARG A 1 182 ? 3.934 -1.111 -7.132 1.00 95.31 182 ARG A CA 1
ATOM 1393 C C . ARG A 1 182 ? 4.257 -0.214 -8.327 1.00 95.31 182 ARG A C 1
ATOM 1395 O O . ARG A 1 182 ? 4.623 -0.714 -9.385 1.00 95.31 182 ARG A O 1
ATOM 1402 N N . ASN A 1 183 ? 4.138 1.101 -8.143 1.00 94.81 183 ASN A N 1
ATOM 1403 C CA . ASN A 1 183 ? 4.375 2.102 -9.184 1.00 94.81 183 ASN A CA 1
ATOM 1404 C C . ASN A 1 183 ? 5.700 2.868 -8.993 1.00 94.81 183 ASN A C 1
ATOM 1406 O O . ASN A 1 183 ? 5.913 3.905 -9.629 1.00 94.81 183 ASN A O 1
ATOM 1410 N N . LEU A 1 184 ? 6.589 2.375 -8.124 1.00 94.50 184 LEU A N 1
ATOM 1411 C CA . LEU A 1 184 ? 7.937 2.906 -7.941 1.00 94.50 184 LEU A CA 1
ATOM 1412 C C . LEU A 1 184 ? 8.970 2.074 -8.708 1.00 94.50 184 LEU A C 1
ATOM 1414 O O . LEU A 1 184 ? 8.845 0.857 -8.823 1.00 94.50 184 LEU A O 1
ATOM 1418 N N . ILE A 1 185 ? 10.017 2.731 -9.209 1.00 95.19 185 ILE A N 1
ATOM 1419 C CA . ILE A 1 185 ? 11.186 2.035 -9.760 1.00 95.19 185 ILE A CA 1
ATOM 1420 C C . ILE A 1 185 ? 12.088 1.540 -8.617 1.00 95.19 185 ILE A C 1
ATOM 1422 O O . ILE A 1 185 ? 12.117 2.180 -7.558 1.00 95.19 185 ILE A O 1
ATOM 1426 N N . PRO A 1 186 ? 12.851 0.447 -8.808 1.00 95.75 186 PRO A N 1
ATOM 1427 C CA . PRO A 1 186 ? 13.671 -0.153 -7.753 1.00 95.75 186 PRO A CA 1
ATOM 1428 C C . PRO A 1 186 ? 14.602 0.836 -7.044 1.00 95.75 186 PRO A C 1
ATOM 1430 O O . PRO A 1 186 ? 14.659 0.856 -5.817 1.00 95.75 186 PRO A O 1
ATOM 1433 N N . GLU A 1 187 ? 15.251 1.731 -7.790 1.00 96.25 187 GLU A N 1
ATOM 1434 C CA . GLU A 1 187 ? 16.188 2.708 -7.232 1.00 96.25 187 GLU A CA 1
ATOM 1435 C C . GLU A 1 187 ? 15.499 3.665 -6.249 1.00 96.25 187 GLU A C 1
ATOM 1437 O O . GLU A 1 187 ? 16.060 4.022 -5.216 1.00 96.25 187 GLU A O 1
ATOM 1442 N N . GLN A 1 188 ? 14.263 4.072 -6.543 1.00 97.19 188 GLN A N 1
ATOM 1443 C CA . GLN A 1 188 ? 13.486 4.950 -5.667 1.00 97.19 188 GLN A CA 1
ATOM 1444 C C . GLN A 1 188 ? 12.969 4.214 -4.428 1.00 97.19 188 GLN A C 1
ATOM 1446 O O . GLN A 1 188 ? 12.899 4.810 -3.350 1.00 97.19 188 GLN A O 1
ATOM 1451 N N . ILE A 1 189 ? 12.641 2.924 -4.563 1.00 97.56 189 ILE A N 1
ATOM 1452 C CA . ILE A 1 189 ? 12.280 2.062 -3.431 1.00 97.56 189 ILE A CA 1
ATOM 1453 C C . ILE A 1 189 ? 13.462 1.958 -2.467 1.00 97.56 189 ILE A C 1
ATOM 1455 O O . ILE A 1 189 ? 13.283 2.149 -1.263 1.00 97.56 189 ILE A O 1
ATOM 1459 N N . ASP A 1 190 ? 14.668 1.716 -2.981 1.00 98.06 190 ASP A N 1
ATOM 1460 C CA . ASP A 1 190 ? 15.874 1.590 -2.161 1.00 98.06 190 ASP A CA 1
ATOM 1461 C C . ASP A 1 190 ? 16.226 2.902 -1.454 1.00 98.06 190 ASP A C 1
ATOM 1463 O O . ASP A 1 190 ? 16.485 2.907 -0.249 1.00 98.06 190 ASP A O 1
ATOM 1467 N N . GLN A 1 191 ? 16.134 4.036 -2.155 1.00 98.25 191 GLN A N 1
ATOM 1468 C CA . GLN A 1 191 ? 16.345 5.348 -1.541 1.00 98.25 191 GLN A CA 1
ATOM 1469 C C . GLN A 1 191 ? 15.314 5.656 -0.442 1.00 98.25 191 GLN A C 1
ATOM 1471 O O . GLN A 1 191 ? 15.663 6.218 0.600 1.00 98.25 191 GLN A O 1
ATOM 1476 N N . LEU A 1 192 ? 14.042 5.286 -0.640 1.00 98.44 192 LEU A N 1
ATOM 1477 C CA . LEU A 1 192 ? 13.009 5.460 0.383 1.00 98.44 192 LEU A CA 1
ATOM 1478 C C . LEU A 1 192 ? 13.250 4.541 1.588 1.00 98.44 192 LEU A C 1
ATOM 1480 O O . LEU A 1 192 ? 13.126 4.990 2.727 1.00 98.44 192 LEU A O 1
ATOM 1484 N N . ARG A 1 193 ? 13.636 3.280 1.357 1.00 98.19 193 ARG A N 1
ATOM 1485 C CA . ARG A 1 193 ? 14.009 2.329 2.418 1.00 98.19 193 ARG A CA 1
ATOM 1486 C C . ARG A 1 193 ? 15.165 2.851 3.258 1.00 98.19 193 ARG A C 1
ATOM 1488 O O . ARG A 1 193 ? 15.070 2.843 4.482 1.00 98.19 193 ARG A O 1
ATOM 1495 N N . GLU A 1 194 ? 16.215 3.353 2.615 1.00 98.44 194 GLU A N 1
ATOM 1496 C CA . GLU A 1 194 ? 17.369 3.931 3.303 1.00 98.44 194 GLU A CA 1
ATOM 1497 C C . GLU A 1 194 ? 16.960 5.141 4.157 1.00 98.44 194 GLU A C 1
ATOM 1499 O O . GLU A 1 194 ? 17.379 5.259 5.310 1.00 98.44 194 GLU A O 1
ATOM 1504 N N . ALA A 1 195 ? 16.102 6.022 3.633 1.00 98.56 195 ALA A N 1
ATOM 1505 C CA . ALA A 1 195 ? 15.604 7.178 4.376 1.00 98.56 195 ALA A CA 1
ATOM 1506 C C . ALA A 1 195 ? 14.749 6.778 5.594 1.00 98.56 195 ALA A C 1
ATOM 1508 O O . ALA A 1 195 ? 14.946 7.317 6.684 1.00 98.56 195 ALA A O 1
ATOM 1509 N N . ILE A 1 196 ? 13.849 5.804 5.434 1.00 98.50 196 ILE A N 1
ATOM 1510 C CA . ILE A 1 196 ? 13.018 5.245 6.514 1.00 98.50 196 ILE A CA 1
ATOM 1511 C C . ILE A 1 196 ? 13.885 4.578 7.588 1.00 98.50 196 ILE A C 1
ATOM 1513 O O . ILE A 1 196 ? 13.653 4.776 8.783 1.00 98.50 196 ILE A O 1
ATOM 1517 N N . GLN A 1 197 ? 14.914 3.833 7.180 1.00 98.06 197 GLN A N 1
ATOM 1518 C CA . GLN A 1 197 ? 15.847 3.187 8.098 1.00 98.06 197 GLN A CA 1
ATOM 1519 C C . GLN A 1 197 ? 16.673 4.214 8.879 1.00 98.06 197 GLN A C 1
ATOM 1521 O O . GLN A 1 197 ? 16.761 4.118 10.101 1.00 98.06 197 GLN A O 1
ATOM 1526 N N . LYS A 1 198 ? 17.228 5.231 8.206 1.00 98.38 198 LYS A N 1
ATOM 1527 C CA . LYS A 1 198 ? 17.972 6.326 8.858 1.00 98.38 198 LYS A CA 1
ATOM 1528 C C . LYS A 1 198 ? 17.110 7.116 9.840 1.00 98.38 198 LYS A C 1
ATOM 1530 O O . LYS A 1 198 ? 17.623 7.590 10.848 1.00 98.38 198 LYS A O 1
ATOM 1535 N N . ALA A 1 199 ? 15.817 7.247 9.556 1.00 97.88 199 ALA A N 1
ATOM 1536 C CA . ALA A 1 199 ? 14.861 7.891 10.448 1.00 97.88 199 ALA A CA 1
ATOM 1537 C C . ALA A 1 199 ? 14.449 7.013 11.648 1.00 97.88 199 ALA A C 1
ATOM 1539 O O . ALA A 1 199 ? 13.809 7.521 12.564 1.00 97.88 199 ALA A O 1
ATOM 1540 N N . GLY A 1 200 ? 14.804 5.720 11.669 1.00 98.19 200 GLY A N 1
ATOM 1541 C CA . GLY A 1 200 ? 14.506 4.817 12.786 1.00 98.19 200 GLY A CA 1
ATOM 1542 C C . GLY A 1 200 ? 13.023 4.461 12.929 1.00 98.19 200 GLY A C 1
ATOM 1543 O O . GLY A 1 200 ? 12.577 4.134 14.022 1.00 98.19 200 GLY A O 1
ATOM 1544 N N . ILE A 1 201 ? 12.248 4.543 11.843 1.00 98.19 201 ILE A N 1
ATOM 1545 C CA . ILE A 1 201 ? 10.786 4.340 11.848 1.00 98.19 201 ILE A CA 1
ATOM 1546 C C . ILE A 1 201 ? 10.354 3.028 11.176 1.00 98.19 201 ILE A C 1
ATOM 1548 O O . ILE A 1 201 ? 9.165 2.824 10.953 1.00 98.19 201 ILE A O 1
ATOM 1552 N N . ILE A 1 202 ? 11.300 2.145 10.840 1.00 97.25 202 ILE A N 1
ATOM 1553 C CA . ILE A 1 202 ? 11.047 0.926 10.052 1.00 97.25 202 ILE A CA 1
ATOM 1554 C C . ILE A 1 202 ? 9.987 0.009 10.679 1.00 97.25 202 ILE A C 1
ATOM 1556 O O . ILE A 1 202 ? 9.159 -0.534 9.955 1.00 97.25 202 ILE A O 1
ATOM 1560 N N . ASP A 1 203 ? 9.936 -0.078 12.010 1.00 97.56 203 ASP A N 1
ATOM 1561 C CA . ASP A 1 203 ? 8.983 -0.927 12.743 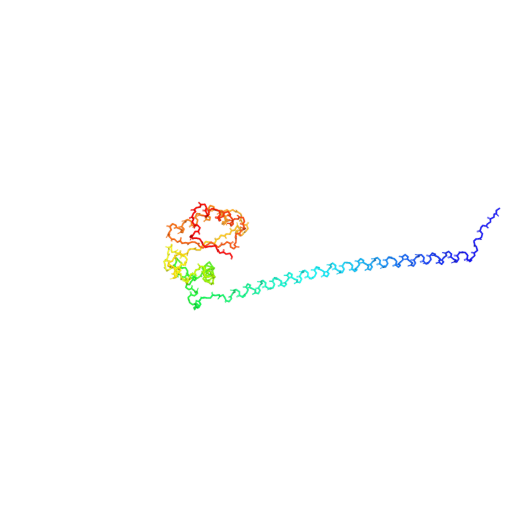1.00 97.56 203 ASP A CA 1
ATOM 1562 C C . ASP A 1 203 ? 7.527 -0.443 12.636 1.00 97.56 203 ASP A C 1
ATOM 1564 O O . ASP A 1 203 ? 6.596 -1.137 13.039 1.00 97.56 203 ASP A O 1
ATOM 1568 N N . ARG A 1 204 ? 7.314 0.760 12.090 1.00 98.25 204 ARG A N 1
ATOM 1569 C CA . ARG A 1 204 ? 5.990 1.353 11.857 1.00 98.25 204 ARG A CA 1
ATOM 1570 C C . ARG A 1 204 ? 5.553 1.277 10.394 1.00 98.25 204 ARG A C 1
ATOM 1572 O O . ARG A 1 204 ? 4.553 1.902 10.038 1.00 98.25 204 ARG A O 1
ATOM 1579 N N . ILE A 1 205 ? 6.304 0.561 9.553 1.00 98.50 205 ILE A N 1
ATOM 1580 C CA . ILE A 1 205 ? 6.103 0.501 8.105 1.00 98.50 205 ILE A CA 1
ATOM 1581 C C . ILE A 1 205 ? 5.811 -0.928 7.647 1.00 98.50 205 ILE A C 1
ATOM 1583 O O . ILE A 1 205 ? 6.555 -1.857 7.953 1.00 98.50 205 ILE A O 1
ATOM 1587 N N . ILE A 1 206 ? 4.775 -1.088 6.822 1.00 98.50 206 ILE A N 1
ATOM 1588 C CA . ILE A 1 206 ? 4.570 -2.284 5.998 1.00 98.50 206 ILE A CA 1
ATOM 1589 C C . ILE A 1 206 ? 4.840 -1.921 4.541 1.00 98.50 206 ILE A C 1
ATOM 1591 O O . ILE A 1 206 ? 4.281 -0.965 4.013 1.00 98.50 206 ILE A O 1
ATOM 1595 N N . TRP A 1 207 ? 5.670 -2.716 3.872 1.00 97.56 207 TRP A N 1
ATOM 1596 C CA . TRP A 1 207 ? 5.911 -2.595 2.435 1.00 97.56 207 TRP A CA 1
ATOM 1597 C C . TRP A 1 207 ? 4.920 -3.459 1.656 1.00 97.56 207 TRP A C 1
ATOM 1599 O O . TRP A 1 207 ? 4.805 -4.663 1.921 1.00 97.56 207 TRP A O 1
ATOM 1609 N N . TYR A 1 208 ? 4.235 -2.845 0.695 1.00 97.31 208 TYR A N 1
ATOM 1610 C CA . TYR A 1 208 ? 3.298 -3.499 -0.211 1.00 97.31 208 TYR A CA 1
ATOM 1611 C C . TYR A 1 208 ? 3.782 -3.362 -1.658 1.00 97.31 208 TYR A C 1
ATOM 1613 O O . TYR A 1 208 ? 4.103 -2.262 -2.108 1.00 97.31 208 TYR A O 1
ATOM 1621 N N . SER A 1 209 ? 3.858 -4.484 -2.372 1.00 91.44 209 SER A N 1
ATOM 1622 C CA . SER A 1 209 ? 4.456 -4.609 -3.707 1.00 91.44 209 SER A CA 1
ATOM 1623 C C . SER A 1 209 ? 3.784 -5.711 -4.500 1.00 91.44 209 SER A C 1
ATOM 1625 O O . SER A 1 209 ? 3.509 -6.748 -3.855 1.00 91.44 209 SER A O 1
#

Radius of gyration: 35.98 Å; chains: 1; bounding box: 73×57×111 Å

Sequence (209 aa):
MAEFFVGAAEVKSLLAARKAAMEAAMLRSRVIANIEQNWTIREASRIDEYLLNERKLMEDLAAKRAAEGTGYTGGRTQKELDDLAGDPSHGGAIREQGIKEREIGLDLEKQGKLGRVVRDPQGDGGAEFIDTTSGLKWDVKSFESYPNGHTSPKKGAFTVENGMKSINKELSKGYNVIVDTRNLIPEQIDQLREAIQKAGIIDRIIWYS

Secondary structure (DSSP, 8-state):
-------HHHHHHHHHHHHHHHHHHHHHHHHHHHHHHHHHHHHHHHHHHHHHHHHHHHHHHHHHHHHHTS---TT--HHHHHHHHEEGGGTTEE-HHHHHHHHHHHHHHHTTSS-SEEE----TT--SEEETTT--EEEEEEEESSGGG---GGGT---HHHHHHHHHHHHHTT-EEEEEEEES-HHHHHHHHHHHHHTT-GGGEEEE-

Foldseek 3Di:
DDDDDDDPVNVVVVVVVVVVVVVVVVVVVVVVVVVVVVVVVVVVVVVVVVVVVVVVVVVVVVVVVVVCVVDQPVPDDVVQLLQLLFAVQVVGDHDPVSNVNSSQQRVCCVVVVAPDWGQQNDHPPAASIQRPVVRAGEHEDEAAQAVVNHNDVVVRHDDLVVVVVVQVVNVVVVHFYEYECVRPDPVRVVVNVVVCVVVVNVVSYHYHD